Protein AF-A0A397U2L3-F1 (afdb_monomer_lite)

Foldseek 3Di:
DDPPPPPDPDPPPFWFWFFQADPVGHGPDIDIDGHVVVPDDPLRVLLVVLVVLLVVLVVQLPDPVDDPVSNVVSVVSNVVSVCVNVVSLVLCCDPPHPNHPNVVNSRVQRVQVVVQVVLCVLCVVVVWHFPDDDRNDTDIHPVVLLVVLCVVLVVVCVVPPPPDCPPSNVVSVVVSQVSSQVVVQVVVQVSQVVCQVVQVPDSDDRDRDDDDFDWDPKDDDDHVDIDTHTDDPDD

pLDDT: mean 81.44, std 15.46, range [19.59, 97.56]

Organism: NCBI:txid44941

Structure (mmCIF, N/CA/C/O backbone):
data_AF-A0A397U2L3-F1
#
_entry.id   AF-A0A397U2L3-F1
#
loop_
_atom_site.group_PDB
_atom_site.id
_atom_site.type_symbol
_atom_site.label_atom_id
_atom_site.label_alt_id
_atom_site.label_comp_id
_atom_site.label_asym_id
_atom_site.label_entity_id
_atom_site.label_seq_id
_atom_site.pdbx_PDB_ins_code
_atom_site.Cartn_x
_atom_site.Cartn_y
_atom_site.Cartn_z
_atom_site.occupancy
_atom_site.B_iso_or_equiv
_atom_site.auth_seq_id
_atom_site.auth_comp_id
_atom_site.auth_asym_id
_atom_site.auth_atom_id
_atom_site.pdbx_PDB_model_num
ATOM 1 N N . MET A 1 1 ? 22.954 -3.777 -43.346 1.00 31.28 1 MET A N 1
ATOM 2 C CA . MET A 1 1 ? 21.784 -4.498 -42.806 1.00 31.28 1 MET A CA 1
ATOM 3 C C . MET A 1 1 ? 22.262 -5.888 -42.418 1.00 31.28 1 MET A C 1
ATOM 5 O O . MET A 1 1 ? 22.539 -6.686 -43.296 1.00 31.28 1 MET A O 1
ATOM 9 N N . CYS A 1 2 ? 22.491 -6.131 -41.130 1.00 19.59 2 CYS A N 1
ATOM 10 C CA . CYS A 1 2 ? 22.828 -7.453 -40.610 1.00 19.59 2 CYS A CA 1
ATOM 11 C C . CYS A 1 2 ? 21.823 -7.715 -39.494 1.00 19.59 2 CYS A C 1
ATOM 13 O O . CYS A 1 2 ? 21.948 -7.167 -38.401 1.00 19.59 2 CYS A O 1
ATOM 15 N N . VAL A 1 3 ? 20.748 -8.431 -39.820 1.00 26.50 3 VAL A N 1
ATOM 16 C CA . VAL A 1 3 ? 19.784 -8.885 -38.820 1.00 26.50 3 VAL A CA 1
ATOM 17 C C . VAL A 1 3 ? 20.340 -10.195 -38.286 1.00 26.50 3 VAL A C 1
ATOM 19 O O . VAL A 1 3 ? 20.093 -11.269 -38.825 1.00 26.50 3 VAL A O 1
ATOM 22 N N . LEU A 1 4 ? 21.184 -10.083 -37.265 1.00 20.97 4 LEU A N 1
ATOM 23 C CA . LEU A 1 4 ? 21.594 -11.216 -36.450 1.00 20.97 4 LEU A CA 1
ATOM 24 C C . LEU A 1 4 ? 20.401 -11.565 -35.557 1.00 20.97 4 LEU A C 1
ATOM 26 O O . LEU A 1 4 ? 20.219 -10.996 -34.483 1.00 20.97 4 LEU A O 1
ATOM 30 N N . THR A 1 5 ? 19.547 -12.474 -36.026 1.00 26.02 5 THR A N 1
ATOM 31 C CA . THR A 1 5 ? 18.499 -13.068 -35.193 1.00 26.02 5 THR A CA 1
ATOM 32 C C . THR A 1 5 ? 19.163 -14.052 -34.235 1.00 26.02 5 THR A C 1
ATOM 34 O O . THR A 1 5 ? 19.259 -15.249 -34.503 1.00 26.02 5 THR A O 1
ATOM 37 N N . VAL A 1 6 ? 19.676 -13.543 -33.114 1.00 27.20 6 VAL A N 1
ATOM 38 C CA . VAL A 1 6 ? 20.116 -14.390 -32.003 1.00 27.20 6 VAL A CA 1
ATOM 39 C C . VAL A 1 6 ? 18.857 -14.970 -31.371 1.00 27.20 6 VAL A C 1
ATOM 41 O O . VAL A 1 6 ? 18.183 -14.326 -30.570 1.00 27.20 6 VAL A O 1
ATOM 44 N N . THR A 1 7 ? 18.513 -16.193 -31.765 1.00 28.73 7 THR A N 1
ATOM 45 C CA . THR A 1 7 ? 17.447 -16.957 -31.114 1.00 28.73 7 THR A CA 1
ATOM 46 C C . THR A 1 7 ? 18.012 -17.476 -29.794 1.00 28.73 7 THR A C 1
ATOM 48 O O . THR A 1 7 ? 18.518 -18.592 -29.710 1.00 28.73 7 THR A O 1
ATOM 51 N N . PHE A 1 8 ? 18.023 -16.622 -28.771 1.00 40.53 8 PHE A N 1
ATOM 52 C CA . PHE A 1 8 ? 18.426 -17.008 -27.425 1.00 40.53 8 PHE A CA 1
ATOM 53 C C . PHE A 1 8 ? 17.354 -17.946 -26.863 1.00 40.53 8 PHE A C 1
ATOM 55 O O . PHE A 1 8 ? 16.228 -17.520 -26.617 1.00 40.53 8 PHE A O 1
ATOM 62 N N . LYS A 1 9 ? 17.679 -19.233 -26.701 1.00 40.12 9 LYS A N 1
ATOM 63 C CA . LYS A 1 9 ? 16.908 -20.147 -25.851 1.00 40.12 9 LYS A CA 1
ATOM 64 C C . LYS A 1 9 ? 17.464 -19.996 -24.431 1.00 40.12 9 LYS A C 1
ATOM 66 O O . LYS A 1 9 ? 18.561 -20.495 -24.184 1.00 40.12 9 LYS A O 1
ATOM 71 N N . PRO A 1 10 ? 16.782 -19.272 -23.524 1.00 47.28 10 PRO A N 1
ATOM 72 C CA . PRO A 1 10 ? 17.293 -19.045 -22.183 1.00 47.28 10 PRO A CA 1
ATOM 73 C C . PRO A 1 10 ? 17.354 -20.362 -21.423 1.00 47.28 10 PRO A C 1
ATOM 75 O O . PRO A 1 10 ? 16.409 -21.150 -21.470 1.00 47.28 10 PRO A O 1
ATOM 78 N N . ASN A 1 11 ? 18.429 -20.566 -20.668 1.00 46.44 11 ASN A N 1
ATOM 79 C CA . ASN A 1 11 ? 18.401 -21.524 -19.576 1.00 46.44 11 ASN A CA 1
ATOM 80 C C . ASN A 1 11 ? 17.360 -21.019 -18.552 1.00 46.44 11 ASN A C 1
ATOM 82 O O . ASN A 1 11 ? 17.480 -19.890 -18.069 1.00 46.44 11 ASN A O 1
ATOM 86 N N . GLN A 1 12 ? 16.297 -21.792 -18.307 1.00 56.25 12 GLN A N 1
ATOM 87 C CA . GLN A 1 12 ? 15.090 -21.326 -17.599 1.00 56.25 12 GLN A CA 1
ATOM 88 C C . GLN A 1 12 ? 15.318 -21.012 -16.113 1.00 56.25 12 GLN A C 1
ATOM 90 O O . GLN A 1 12 ? 14.497 -20.334 -15.508 1.00 56.25 12 GLN A O 1
ATOM 95 N N . GLU A 1 13 ? 16.437 -21.448 -15.533 1.00 60.50 13 GLU A N 1
ATOM 96 C CA . GLU A 1 13 ? 16.715 -21.341 -14.093 1.00 60.50 13 GLU A CA 1
ATOM 97 C C . GLU A 1 13 ? 16.862 -19.897 -13.576 1.00 60.50 13 GLU A C 1
ATOM 99 O O . GLU A 1 13 ? 16.726 -19.660 -12.381 1.00 60.50 13 GLU A O 1
ATOM 104 N N . ASN A 1 14 ? 17.106 -18.921 -14.459 1.00 69.31 14 ASN A N 1
ATOM 105 C CA . ASN A 1 14 ? 17.451 -17.540 -14.084 1.00 69.31 14 ASN A CA 1
ATOM 106 C C . ASN A 1 14 ? 16.430 -16.481 -14.530 1.00 69.31 14 ASN A C 1
ATOM 108 O O . ASN A 1 14 ? 16.697 -15.279 -14.427 1.00 69.31 14 ASN A O 1
ATOM 112 N N . TYR A 1 15 ? 15.285 -16.915 -15.057 1.00 72.38 15 TYR A N 1
ATOM 113 C CA . TYR A 1 15 ? 14.239 -16.030 -15.556 1.00 72.38 15 TYR A CA 1
ATOM 114 C C . TYR A 1 15 ? 12.936 -16.265 -14.803 1.00 72.38 15 TYR A C 1
ATOM 116 O O . TYR A 1 15 ? 12.539 -17.404 -14.582 1.00 72.38 15 TYR A O 1
ATOM 124 N N . TYR A 1 16 ? 12.238 -15.182 -14.473 1.00 75.00 16 TYR A N 1
ATOM 125 C CA . TYR A 1 16 ? 10.834 -15.245 -14.075 1.00 75.00 16 TYR A CA 1
ATOM 126 C C . TYR A 1 16 ? 9.968 -14.665 -15.189 1.00 75.00 16 TYR A C 1
ATOM 128 O O . TYR A 1 16 ? 10.393 -13.783 -15.939 1.00 75.00 16 TYR A O 1
ATOM 136 N N . TYR A 1 17 ? 8.753 -15.182 -15.319 1.00 80.56 17 TYR A N 1
ATOM 137 C CA . TYR A 1 17 ? 7.864 -14.844 -16.422 1.00 80.56 17 TYR A CA 1
ATOM 138 C C . TYR A 1 17 ? 6.601 -14.169 -15.912 1.00 80.56 17 TYR A C 1
ATOM 140 O O . TYR A 1 17 ? 6.058 -14.522 -14.868 1.00 80.56 17 TYR A O 1
ATOM 148 N N . ILE A 1 18 ? 6.127 -13.192 -16.676 1.00 82.06 18 ILE A N 1
ATOM 149 C CA . ILE A 1 18 ? 4.857 -12.521 -16.437 1.00 82.06 18 ILE A CA 1
ATOM 150 C C . ILE A 1 18 ? 3.977 -12.750 -17.656 1.00 82.06 18 ILE A C 1
ATOM 152 O O . ILE A 1 18 ? 4.298 -12.295 -18.757 1.00 82.06 18 ILE A O 1
ATOM 156 N N . ASP A 1 19 ? 2.866 -13.448 -17.439 1.00 85.12 19 ASP A N 1
ATOM 157 C CA . ASP A 1 19 ? 1.843 -13.649 -18.456 1.00 85.12 19 ASP A CA 1
ATOM 158 C C . ASP A 1 19 ? 0.950 -12.409 -18.517 1.00 85.12 19 ASP A C 1
ATOM 160 O O . ASP A 1 19 ? 0.228 -12.084 -17.571 1.00 85.12 19 ASP A O 1
ATOM 164 N N . LEU A 1 20 ? 1.014 -11.708 -19.646 1.00 85.94 20 LEU A N 1
ATOM 165 C CA . LEU A 1 20 ? 0.102 -10.624 -19.971 1.00 85.94 20 LEU A CA 1
ATOM 166 C C . LEU A 1 20 ? -1.191 -11.236 -20.488 1.00 85.94 20 LEU A C 1
ATOM 168 O O . LEU A 1 20 ? -1.160 -12.100 -21.364 1.00 85.94 20 LEU A O 1
ATOM 172 N N . LYS A 1 21 ? -2.325 -10.786 -19.952 1.00 84.25 21 LYS A N 1
ATOM 173 C CA . LYS A 1 21 ? -3.648 -11.317 -20.289 1.00 84.25 21 LYS A CA 1
ATOM 174 C C . LYS A 1 21 ? -4.529 -10.246 -20.922 1.00 84.25 21 LYS A C 1
ATOM 176 O O . LYS A 1 21 ? -4.369 -9.061 -20.629 1.00 84.25 21 LYS A O 1
ATOM 181 N N . ASP A 1 22 ? -5.434 -10.659 -21.802 1.00 84.69 22 ASP A N 1
ATOM 182 C CA . ASP A 1 22 ? -6.520 -9.804 -22.280 1.00 84.69 22 ASP A CA 1
ATOM 183 C C . ASP A 1 22 ? -7.637 -9.668 -21.225 1.00 84.69 22 ASP A C 1
ATOM 185 O O . ASP A 1 22 ? -7.531 -10.152 -20.094 1.00 84.69 22 ASP A O 1
ATOM 189 N N . LYS A 1 23 ? -8.719 -8.973 -21.594 1.00 78.62 23 LYS A N 1
ATOM 190 C CA . LYS A 1 23 ? -9.890 -8.776 -20.726 1.00 78.62 23 LYS A CA 1
ATOM 191 C C . LYS A 1 23 ? -10.653 -10.072 -20.441 1.00 78.62 23 LYS A C 1
ATOM 193 O O . LYS A 1 23 ? -11.317 -10.146 -19.411 1.00 78.62 23 LYS A O 1
ATOM 198 N N . ASP A 1 24 ? -10.541 -11.056 -21.326 1.00 83.81 24 ASP A N 1
ATOM 199 C CA . ASP A 1 24 ? -11.216 -12.350 -21.238 1.00 83.81 24 ASP A CA 1
ATOM 200 C C . ASP A 1 24 ? -10.361 -13.390 -20.483 1.00 83.81 24 ASP A C 1
ATOM 202 O O . ASP A 1 24 ? -10.823 -14.484 -20.167 1.00 83.81 24 ASP A O 1
ATOM 206 N N . GLY A 1 25 ? -9.125 -13.026 -20.122 1.00 81.50 25 GLY A N 1
ATOM 207 C CA . GLY A 1 25 ? -8.192 -13.838 -19.347 1.00 81.50 25 GLY A CA 1
ATOM 208 C C . GLY A 1 25 ? -7.236 -14.688 -20.187 1.00 81.50 25 GLY A C 1
ATOM 209 O O . GLY A 1 25 ? -6.433 -15.425 -19.605 1.00 81.50 25 GLY A O 1
ATOM 210 N N . ASN A 1 26 ? -7.267 -14.574 -21.517 1.00 87.06 26 ASN A N 1
ATOM 211 C CA . ASN A 1 26 ? -6.354 -15.294 -22.400 1.00 87.06 26 ASN A CA 1
ATOM 212 C C . ASN A 1 26 ? -4.966 -14.658 -22.356 1.00 87.06 26 ASN A C 1
ATOM 214 O O . ASN A 1 26 ? -4.831 -13.434 -22.354 1.00 87.06 26 ASN A O 1
ATOM 218 N N . VAL A 1 27 ? -3.920 -15.485 -22.343 1.00 86.31 27 VAL A N 1
ATOM 219 C CA . VAL A 1 27 ? -2.534 -15.001 -22.369 1.00 86.31 27 VAL A CA 1
ATOM 220 C C . VAL A 1 27 ? -2.225 -14.446 -23.760 1.00 86.31 27 VAL A C 1
ATOM 222 O O . VAL A 1 27 ? -2.186 -15.192 -24.735 1.00 86.31 27 VAL A O 1
ATOM 225 N N . ILE A 1 28 ? -2.001 -13.136 -23.839 1.00 88.69 28 ILE A N 1
ATOM 226 C CA . ILE A 1 28 ? -1.660 -12.420 -25.076 1.00 88.69 28 ILE A CA 1
ATOM 227 C C . ILE A 1 28 ? -0.155 -12.395 -25.337 1.00 88.69 28 ILE A C 1
ATOM 229 O O . ILE A 1 28 ? 0.272 -12.319 -26.485 1.00 88.69 28 ILE A O 1
ATOM 233 N N . ASP A 1 29 ? 0.653 -12.416 -24.279 1.00 87.00 29 ASP A N 1
ATOM 234 C CA . ASP A 1 29 ? 2.109 -12.372 -24.369 1.00 87.00 29 ASP A CA 1
ATOM 235 C C . ASP A 1 29 ? 2.725 -12.893 -23.065 1.00 87.00 29 ASP A C 1
ATOM 237 O O . ASP A 1 29 ? 2.110 -12.812 -22.000 1.00 87.00 29 ASP A O 1
ATOM 241 N N . ARG A 1 30 ? 3.958 -13.392 -23.136 1.00 86.25 30 ARG A N 1
ATOM 242 C CA . ARG A 1 30 ? 4.729 -13.858 -21.979 1.00 86.25 30 ARG A CA 1
ATOM 243 C C . ARG A 1 30 ? 6.056 -13.118 -21.939 1.00 86.25 30 ARG A C 1
ATOM 245 O O . ARG A 1 30 ? 6.923 -13.323 -22.787 1.00 86.25 30 ARG A O 1
ATOM 252 N N . VAL A 1 31 ? 6.235 -12.273 -20.929 1.00 85.06 31 VAL A N 1
ATOM 253 C CA . VAL A 1 31 ? 7.438 -11.447 -20.778 1.00 85.06 31 VAL A CA 1
ATOM 254 C C . VAL A 1 31 ? 8.377 -12.095 -19.770 1.00 85.06 31 VAL A C 1
ATOM 256 O O . VAL A 1 31 ? 8.019 -12.266 -18.608 1.00 85.06 31 VAL A O 1
ATOM 259 N N . GLY A 1 32 ? 9.579 -12.459 -20.218 1.00 83.50 32 GLY A N 1
ATOM 260 C CA . GLY A 1 32 ? 10.641 -12.976 -19.355 1.00 83.50 32 GLY A CA 1
ATOM 261 C C . GLY A 1 32 ? 11.510 -11.855 -18.792 1.00 83.50 32 GLY A C 1
ATOM 262 O O . GLY A 1 32 ? 11.930 -10.958 -19.523 1.00 83.50 32 GLY A O 1
ATOM 263 N N . PHE A 1 33 ? 11.815 -11.933 -17.504 1.00 80.12 33 PHE A N 1
ATOM 264 C CA . PHE A 1 33 ? 12.707 -11.026 -16.795 1.00 80.12 33 PHE A CA 1
ATOM 265 C C . PHE A 1 33 ? 13.872 -11.813 -16.207 1.00 80.12 33 PHE A C 1
ATOM 267 O O . PHE A 1 33 ? 13.666 -12.847 -15.577 1.00 80.12 33 PHE A O 1
ATOM 274 N N . LEU A 1 34 ? 15.091 -11.309 -16.394 1.00 80.62 34 LEU A N 1
ATOM 275 C CA . LEU A 1 34 ? 16.278 -11.845 -15.731 1.00 80.62 34 LEU A CA 1
ATOM 276 C C . LEU A 1 34 ? 16.208 -11.542 -14.225 1.00 80.62 34 LEU A C 1
ATOM 278 O O . LEU A 1 34 ? 15.814 -10.434 -13.841 1.00 80.62 34 LEU A O 1
ATOM 282 N N . ASP A 1 35 ? 16.598 -12.498 -13.377 1.00 71.62 35 ASP A N 1
ATOM 283 C CA . ASP A 1 35 ? 16.669 -12.270 -11.930 1.00 71.62 35 ASP A CA 1
ATOM 284 C C . ASP A 1 35 ? 17.591 -11.073 -11.621 1.00 71.62 35 ASP A C 1
ATOM 286 O O . ASP A 1 35 ? 18.758 -11.014 -12.018 1.00 71.62 35 ASP A O 1
ATOM 290 N N . ALA A 1 36 ? 17.062 -10.110 -10.863 1.00 68.25 36 ALA A N 1
ATOM 291 C CA . ALA A 1 36 ? 17.780 -8.915 -10.438 1.00 68.25 36 ALA A CA 1
ATOM 292 C C . ALA A 1 36 ? 18.989 -9.211 -9.528 1.00 68.25 36 ALA A C 1
ATOM 294 O O . ALA A 1 36 ? 19.816 -8.318 -9.324 1.00 68.25 36 ALA A O 1
ATOM 295 N N . LYS A 1 37 ? 19.091 -10.424 -8.960 1.00 70.88 37 LYS A N 1
ATOM 296 C CA . LYS A 1 37 ? 20.291 -10.913 -8.261 1.00 70.88 37 LYS A CA 1
ATOM 297 C C . LYS A 1 37 ? 21.493 -11.035 -9.196 1.00 70.88 37 LYS A C 1
ATOM 299 O O . LYS A 1 37 ? 22.615 -10.861 -8.734 1.00 70.88 37 LYS A O 1
ATOM 304 N N . LEU A 1 38 ? 21.254 -11.319 -10.475 1.00 74.69 38 LEU A N 1
ATOM 305 C CA . LEU A 1 38 ? 22.301 -11.443 -11.484 1.00 74.69 38 LEU A CA 1
ATOM 306 C C . LEU A 1 38 ? 22.687 -10.065 -12.011 1.00 74.69 38 LEU A C 1
ATOM 308 O O . LEU A 1 38 ? 23.850 -9.676 -11.942 1.00 74.69 38 LEU A O 1
ATOM 312 N N . GLU A 1 39 ? 21.702 -9.293 -12.479 1.00 78.94 39 GLU A N 1
ATOM 313 C CA . GLU A 1 39 ? 21.957 -7.961 -13.019 1.00 78.94 39 GLU A CA 1
ATOM 314 C C . GLU A 1 39 ? 20.772 -7.006 -12.827 1.00 78.94 39 GLU A C 1
ATOM 316 O O . GLU A 1 39 ? 19.621 -7.305 -13.145 1.00 78.94 39 GLU A O 1
ATOM 321 N N . LYS A 1 40 ? 21.059 -5.795 -12.333 1.00 79.56 40 LYS A N 1
ATOM 322 C CA . LYS A 1 40 ? 20.058 -4.728 -12.198 1.00 79.56 40 LYS A CA 1
ATOM 323 C C . LYS A 1 40 ? 20.040 -3.834 -13.433 1.00 79.56 40 LYS A C 1
ATOM 325 O O . LYS A 1 40 ? 21.049 -3.198 -13.751 1.00 79.56 40 LYS A O 1
ATOM 330 N N . SER A 1 41 ? 18.858 -3.671 -14.026 1.00 84.69 41 SER A N 1
ATOM 331 C CA . SER A 1 41 ? 18.632 -2.723 -15.124 1.00 84.69 41 SER A CA 1
ATOM 332 C C . SER A 1 41 ? 18.926 -1.269 -14.719 1.00 84.69 41 SER A C 1
ATOM 334 O O . SER A 1 41 ? 18.850 -0.902 -13.540 1.00 84.69 41 SER A O 1
ATOM 336 N N . ALA A 1 42 ? 19.209 -0.407 -15.703 1.00 87.69 42 ALA A N 1
ATOM 337 C CA . ALA A 1 42 ? 19.385 1.030 -15.476 1.00 87.69 42 ALA A CA 1
ATOM 338 C C . ALA A 1 42 ? 18.147 1.670 -14.817 1.00 87.69 42 ALA A C 1
ATOM 340 O O . ALA A 1 42 ? 18.279 2.420 -13.850 1.00 87.69 42 ALA A O 1
ATOM 341 N N . ILE A 1 43 ? 16.943 1.297 -15.267 1.00 87.62 43 ILE A N 1
ATOM 342 C CA . ILE A 1 43 ? 15.663 1.749 -14.694 1.00 87.62 43 ILE A CA 1
ATOM 343 C C . ILE A 1 43 ? 15.566 1.345 -13.217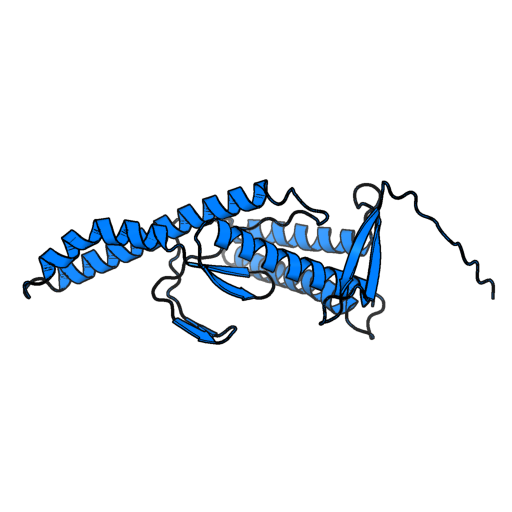 1.00 87.62 43 ILE A C 1
ATOM 345 O O . ILE A 1 43 ? 15.238 2.171 -12.365 1.00 87.62 43 ILE A O 1
ATOM 349 N N . SER A 1 44 ? 15.913 0.098 -12.885 1.00 86.00 44 SER A N 1
ATOM 350 C CA . SER A 1 44 ? 15.907 -0.395 -11.502 1.00 86.00 44 SER A CA 1
ATOM 351 C C . SER A 1 44 ? 16.896 0.364 -10.612 1.00 86.00 44 SER A C 1
ATOM 353 O O . SER A 1 44 ? 16.573 0.659 -9.462 1.00 86.00 44 SER A O 1
ATOM 355 N N . LYS A 1 45 ? 18.084 0.709 -11.129 1.00 89.69 45 LYS A N 1
ATOM 356 C CA . LYS A 1 45 ? 19.088 1.513 -10.407 1.00 89.69 45 LYS A CA 1
ATOM 357 C C . LYS A 1 45 ? 18.571 2.929 -10.125 1.00 89.69 45 LYS A C 1
ATOM 359 O O . LYS A 1 45 ? 18.663 3.391 -8.988 1.00 89.69 45 LYS A O 1
ATOM 364 N N . ILE A 1 46 ? 17.963 3.580 -11.120 1.00 92.38 46 ILE A N 1
ATOM 365 C CA . ILE A 1 46 ? 17.362 4.917 -10.977 1.00 92.38 46 ILE A CA 1
ATOM 366 C C . ILE A 1 46 ? 16.228 4.895 -9.943 1.00 92.38 46 ILE A C 1
ATOM 368 O O . ILE A 1 46 ? 16.202 5.728 -9.037 1.00 92.38 46 ILE A O 1
ATOM 372 N N . LEU A 1 47 ? 15.323 3.913 -10.013 1.00 91.00 47 LEU A N 1
ATOM 373 C CA . LEU A 1 47 ? 14.239 3.771 -9.035 1.00 91.00 47 LEU A CA 1
ATOM 374 C C . LEU A 1 47 ? 14.765 3.558 -7.615 1.00 91.00 47 LEU A C 1
ATOM 376 O O . LEU A 1 47 ? 14.281 4.201 -6.685 1.00 91.00 47 LEU A O 1
ATOM 380 N N . GLN A 1 48 ? 15.769 2.696 -7.434 1.00 90.62 48 GLN A N 1
ATOM 381 C CA . GLN A 1 48 ? 16.380 2.462 -6.122 1.00 90.62 48 GLN A CA 1
ATOM 382 C C . GLN A 1 48 ? 16.985 3.743 -5.545 1.00 90.62 48 GLN A C 1
ATOM 384 O O . GLN A 1 48 ? 16.785 4.029 -4.364 1.00 90.62 48 GLN A O 1
ATOM 389 N N . TYR A 1 49 ? 17.655 4.542 -6.377 1.00 95.12 49 TYR A N 1
ATOM 390 C CA . TYR A 1 49 ? 18.177 5.842 -5.970 1.00 95.12 49 TYR A CA 1
ATOM 391 C C . TYR A 1 49 ? 17.058 6.787 -5.505 1.00 95.12 49 TYR A C 1
ATOM 393 O O . TYR A 1 49 ? 17.111 7.291 -4.381 1.00 95.12 49 TYR A O 1
ATOM 401 N N . LEU A 1 50 ? 16.008 6.970 -6.315 1.00 95.88 50 LEU A N 1
ATOM 402 C CA . LEU A 1 50 ? 14.880 7.854 -5.988 1.00 95.88 50 LEU A CA 1
ATOM 403 C C . LEU A 1 50 ? 14.160 7.417 -4.703 1.00 95.88 50 LEU A C 1
ATOM 405 O O . LEU A 1 50 ? 13.863 8.244 -3.839 1.00 95.88 50 LEU A O 1
ATOM 409 N N . ILE A 1 51 ? 13.923 6.113 -4.538 1.00 93.44 51 ILE A N 1
ATOM 410 C CA . ILE A 1 51 ? 13.296 5.544 -3.337 1.00 93.44 51 ILE A CA 1
ATOM 411 C C . ILE A 1 51 ? 14.193 5.741 -2.109 1.00 93.44 51 ILE A C 1
ATOM 413 O O . ILE A 1 51 ? 13.694 6.119 -1.045 1.00 93.44 51 ILE A O 1
ATOM 417 N N . SER A 1 52 ? 15.506 5.525 -2.242 1.00 95.94 52 SER A N 1
ATOM 418 C CA . SER A 1 52 ? 16.466 5.731 -1.153 1.00 95.94 52 SER A CA 1
ATOM 419 C C . SER A 1 52 ? 16.489 7.188 -0.705 1.00 95.94 52 SER A C 1
ATOM 421 O O . SER A 1 52 ? 16.313 7.469 0.482 1.00 95.94 52 SER A O 1
ATOM 423 N N . LYS A 1 53 ? 16.602 8.130 -1.650 1.00 97.56 53 LYS A N 1
ATOM 424 C CA . LYS A 1 53 ? 16.577 9.565 -1.345 1.00 97.56 53 LYS A CA 1
ATOM 425 C C . LYS A 1 53 ? 15.270 9.994 -0.706 1.00 97.56 53 LYS A C 1
ATOM 427 O O . LYS A 1 53 ? 15.282 10.673 0.317 1.00 97.56 53 LYS A O 1
ATOM 432 N N . ARG A 1 54 ? 14.137 9.501 -1.203 1.00 96.62 54 ARG A N 1
ATOM 433 C CA . ARG A 1 54 ? 12.842 9.727 -0.556 1.00 96.62 54 ARG A CA 1
ATOM 434 C C . ARG A 1 54 ? 12.816 9.221 0.891 1.00 96.62 54 ARG A C 1
ATOM 436 O O . ARG A 1 54 ? 12.253 9.887 1.760 1.00 96.62 54 ARG A O 1
ATOM 443 N N . LYS A 1 55 ? 13.406 8.052 1.169 1.00 95.69 55 LYS A N 1
ATOM 444 C CA . LYS A 1 55 ? 13.478 7.479 2.523 1.00 95.69 55 LYS A CA 1
ATOM 445 C C . LYS A 1 55 ? 14.341 8.332 3.453 1.00 95.69 55 LYS A C 1
ATOM 447 O O . LYS A 1 55 ? 13.942 8.533 4.596 1.00 95.69 55 LYS A O 1
ATOM 452 N N . GLU A 1 56 ? 15.474 8.843 2.974 1.00 96.75 56 GLU A N 1
ATOM 453 C CA . GLU A 1 56 ? 16.326 9.787 3.714 1.00 96.75 56 GLU A CA 1
ATOM 454 C C . GLU A 1 56 ? 15.538 11.047 4.104 1.00 96.75 56 GLU A C 1
ATOM 456 O O . GLU A 1 56 ? 15.459 11.378 5.285 1.00 96.75 56 GLU A O 1
ATOM 461 N N . GLN A 1 57 ? 14.853 11.679 3.147 1.00 97.50 57 GLN A N 1
ATOM 462 C CA . GLN A 1 57 ? 14.060 12.887 3.411 1.00 97.50 57 GLN A CA 1
ATOM 463 C C . GLN A 1 57 ? 12.901 12.629 4.381 1.00 97.50 57 GLN A C 1
ATOM 465 O O . GLN A 1 57 ? 12.671 13.398 5.312 1.00 97.50 57 GLN A O 1
ATOM 470 N N . LYS A 1 58 ? 12.216 11.485 4.257 1.00 95.19 58 LYS A N 1
ATOM 471 C CA . LYS A 1 58 ? 11.177 11.083 5.218 1.00 95.19 58 LYS A CA 1
ATOM 472 C C . LYS A 1 58 ? 11.697 10.895 6.644 1.00 95.19 58 LYS A C 1
ATOM 474 O O . LYS A 1 58 ? 10.908 11.060 7.573 1.00 95.19 58 LYS A O 1
ATOM 479 N N . LYS A 1 59 ? 12.968 10.518 6.835 1.00 96.00 59 LYS A N 1
ATOM 480 C CA . LYS A 1 59 ? 13.573 10.447 8.175 1.00 96.00 59 LYS A CA 1
ATOM 481 C C . LYS A 1 59 ? 13.738 11.849 8.756 1.00 96.00 59 LYS A C 1
ATOM 483 O O . LYS A 1 59 ? 13.277 12.074 9.865 1.00 96.00 59 LYS A O 1
ATOM 488 N N . ILE A 1 60 ? 14.284 12.785 7.975 1.00 95.38 60 ILE A N 1
ATOM 489 C CA . ILE A 1 60 ? 14.464 14.192 8.378 1.00 95.38 60 ILE A CA 1
ATOM 490 C C . ILE A 1 60 ? 13.115 14.829 8.734 1.00 95.38 60 ILE A C 1
ATOM 492 O O . ILE A 1 60 ? 12.974 15.447 9.781 1.00 95.38 60 ILE A O 1
ATOM 496 N N . MET A 1 61 ? 12.085 14.598 7.919 1.00 93.56 61 MET A N 1
ATOM 497 C CA . MET A 1 61 ? 10.733 15.125 8.146 1.00 93.56 61 MET A CA 1
ATOM 498 C C . MET A 1 61 ? 10.118 14.689 9.494 1.00 93.56 61 MET A C 1
ATOM 500 O O . MET A 1 61 ? 9.311 15.415 10.085 1.00 93.56 61 MET A O 1
ATOM 504 N N . LYS A 1 62 ? 10.479 13.492 9.977 1.00 92.81 62 LYS A N 1
ATOM 505 C CA . LYS A 1 62 ? 9.995 12.914 11.243 1.00 92.81 62 LYS A CA 1
ATOM 506 C C . LYS A 1 62 ? 10.890 13.234 12.442 1.00 92.81 62 LYS A C 1
ATOM 508 O O . LYS A 1 62 ? 10.481 12.972 13.571 1.00 92.81 62 LYS A O 1
ATOM 513 N N . ASP A 1 63 ? 12.089 13.751 12.206 1.00 93.62 63 ASP A N 1
ATOM 514 C CA . ASP A 1 63 ? 13.056 14.053 13.251 1.00 93.62 63 ASP A CA 1
ATOM 515 C C . ASP A 1 63 ? 12.627 15.309 14.021 1.00 93.62 63 ASP A C 1
ATOM 517 O O . ASP A 1 63 ? 12.468 16.387 13.448 1.00 93.62 63 ASP A O 1
ATOM 521 N N . LYS A 1 64 ? 12.413 15.160 15.333 1.00 92.19 64 LYS A N 1
ATOM 522 C CA . LYS A 1 64 ? 11.982 16.254 16.215 1.00 92.19 64 LYS A CA 1
ATOM 523 C C . LYS A 1 64 ? 13.113 17.237 16.541 1.00 92.19 64 LYS A C 1
ATOM 525 O O . LYS A 1 64 ? 12.817 18.325 17.017 1.00 92.19 64 LYS A O 1
ATOM 530 N N . SER A 1 65 ? 14.375 16.876 16.290 1.00 95.38 65 SER A N 1
ATOM 531 C CA . SER A 1 65 ? 15.531 17.765 16.484 1.00 95.38 65 SER A CA 1
ATOM 532 C C . SER A 1 65 ? 15.681 18.817 15.379 1.00 95.38 65 SER A C 1
ATOM 534 O O . SER A 1 65 ? 16.468 19.751 15.514 1.00 95.38 65 SER A O 1
ATOM 536 N N . LYS A 1 66 ? 14.933 18.666 14.280 1.00 94.69 66 LYS A N 1
ATOM 537 C CA . LYS A 1 66 ? 14.998 19.530 13.103 1.00 94.69 66 LYS A CA 1
ATOM 538 C C . LYS A 1 66 ? 14.071 20.729 13.215 1.00 94.69 66 LYS A C 1
ATOM 540 O O . LYS A 1 66 ? 12.959 20.628 13.735 1.00 94.69 66 LYS A O 1
ATOM 545 N N . THR A 1 67 ? 14.524 21.852 12.666 1.00 96.50 67 THR A N 1
ATOM 546 C CA . THR A 1 67 ? 13.720 23.071 12.564 1.00 96.50 67 THR A CA 1
ATOM 547 C C . THR A 1 67 ? 12.488 22.836 11.690 1.00 96.50 67 THR A C 1
ATOM 549 O O . THR A 1 67 ? 12.456 21.946 10.835 1.00 96.50 67 THR A O 1
ATOM 552 N N . GLU A 1 68 ? 11.456 23.655 11.880 1.00 95.25 68 GLU A N 1
ATOM 553 C CA . GLU A 1 68 ? 10.243 23.579 11.063 1.00 95.25 68 GLU A CA 1
ATOM 554 C C . GLU A 1 68 ? 10.549 23.776 9.571 1.00 95.25 68 GLU A C 1
ATOM 556 O O . GLU A 1 68 ? 10.056 23.014 8.738 1.00 95.25 68 GLU A O 1
ATOM 561 N N . LEU A 1 69 ? 11.448 24.712 9.241 1.00 96.31 69 LEU A N 1
ATOM 562 C CA . LEU A 1 69 ? 11.896 24.951 7.871 1.00 96.31 69 LEU A CA 1
ATOM 563 C C . LEU A 1 69 ? 12.600 23.726 7.266 1.00 96.31 69 LEU A C 1
ATOM 565 O O . LEU A 1 69 ? 12.296 23.343 6.139 1.00 96.31 69 LEU A O 1
ATOM 569 N N . GLU A 1 70 ? 13.505 23.072 8.001 1.00 95.88 70 GLU A N 1
ATOM 570 C CA . GLU A 1 70 ? 14.160 21.843 7.524 1.00 95.88 70 GLU A CA 1
ATOM 571 C C . GLU A 1 70 ? 13.146 20.724 7.267 1.00 95.88 70 GLU A C 1
ATOM 573 O O . GLU A 1 70 ? 13.234 20.022 6.258 1.00 95.88 70 GLU A O 1
ATOM 578 N N . ARG A 1 71 ? 12.164 20.556 8.160 1.00 96.31 71 ARG A N 1
ATOM 579 C CA . ARG A 1 71 ? 11.119 19.534 8.012 1.00 96.31 71 ARG A CA 1
ATOM 580 C C . ARG A 1 71 ? 10.200 19.835 6.831 1.00 96.31 71 ARG A C 1
ATOM 582 O O . ARG A 1 71 ? 9.826 18.905 6.116 1.00 96.31 71 ARG A O 1
ATOM 589 N N . PHE A 1 72 ? 9.887 21.108 6.596 1.00 96.25 72 PHE A N 1
ATOM 590 C CA . PHE A 1 72 ? 9.138 21.564 5.429 1.00 96.25 72 PHE A CA 1
ATOM 591 C C . PHE A 1 72 ? 9.894 21.286 4.122 1.00 96.25 72 PHE A C 1
ATOM 593 O O . PHE A 1 72 ? 9.345 20.667 3.211 1.00 96.25 72 PHE A O 1
ATOM 600 N N . LEU A 1 73 ? 11.176 21.658 4.042 1.00 97.00 73 LEU A N 1
ATOM 601 C CA . LEU A 1 73 ? 12.015 21.370 2.873 1.00 97.00 73 LEU A CA 1
ATOM 602 C C . LEU A 1 73 ? 12.141 19.861 2.628 1.00 97.00 73 LEU A C 1
ATOM 604 O O . LEU A 1 73 ? 12.034 19.406 1.490 1.00 97.00 73 LEU A O 1
ATOM 608 N N . ALA A 1 74 ? 12.314 19.068 3.687 1.00 96.62 74 ALA A N 1
ATOM 609 C CA . ALA A 1 74 ? 12.348 17.614 3.586 1.00 96.62 74 ALA A CA 1
ATOM 610 C C . ALA A 1 74 ? 11.029 17.037 3.039 1.00 96.62 74 ALA A C 1
ATOM 612 O O . ALA A 1 74 ? 11.059 16.081 2.256 1.00 96.62 74 ALA A O 1
ATOM 613 N N . ASP A 1 75 ? 9.878 17.616 3.399 1.00 97.06 75 ASP A N 1
ATOM 614 C CA . ASP A 1 75 ? 8.599 17.219 2.809 1.00 97.06 75 ASP A CA 1
ATOM 615 C C . ASP A 1 75 ? 8.522 17.579 1.314 1.00 97.06 75 ASP A C 1
ATOM 617 O O . ASP A 1 75 ? 8.179 16.729 0.491 1.00 97.06 75 ASP A O 1
ATOM 621 N N . LEU A 1 76 ? 8.950 18.780 0.916 1.00 97.12 76 LEU A N 1
ATOM 622 C CA . LEU A 1 76 ? 9.026 19.147 -0.505 1.00 97.12 76 LEU A CA 1
ATOM 623 C C . LEU A 1 76 ? 9.905 18.171 -1.300 1.00 97.12 76 LEU A C 1
ATOM 625 O O . LEU A 1 76 ? 9.491 17.650 -2.340 1.00 97.12 76 LEU A O 1
ATOM 629 N N . PHE A 1 77 ? 11.096 17.848 -0.789 1.00 97.38 77 PHE A N 1
ATOM 630 C CA . PHE A 1 77 ? 11.992 16.910 -1.459 1.00 97.38 77 PHE A CA 1
ATOM 631 C C . PHE A 1 77 ? 11.416 15.493 -1.519 1.00 97.38 77 PHE A C 1
ATOM 633 O O . PHE A 1 77 ? 11.500 14.853 -2.569 1.00 97.38 77 PHE A O 1
ATOM 640 N N . GLN A 1 78 ? 10.801 14.971 -0.447 1.00 96.94 78 GLN A N 1
ATOM 641 C CA . GLN A 1 78 ? 10.206 13.628 -0.510 1.00 96.94 78 GLN A CA 1
ATOM 642 C C . GLN A 1 78 ? 9.052 13.561 -1.522 1.00 96.94 78 GLN A C 1
ATOM 644 O O . GLN A 1 78 ? 8.897 12.528 -2.184 1.00 96.94 78 GLN A O 1
ATOM 649 N N . GLN A 1 79 ? 8.281 14.645 -1.678 1.00 96.94 79 GLN A N 1
ATOM 650 C CA . GLN A 1 79 ? 7.242 14.753 -2.703 1.00 96.94 79 GLN A CA 1
ATOM 651 C C . GLN A 1 79 ? 7.847 14.766 -4.113 1.00 96.94 79 GLN A C 1
ATOM 653 O O . GLN A 1 79 ? 7.396 13.999 -4.966 1.00 96.94 79 GLN A O 1
ATOM 658 N N . ALA A 1 80 ? 8.914 15.536 -4.343 1.00 97.31 80 ALA A N 1
ATOM 659 C CA . ALA A 1 80 ? 9.618 15.570 -5.626 1.00 97.31 80 ALA A CA 1
ATOM 660 C C . ALA A 1 80 ? 10.197 14.195 -6.009 1.00 97.31 80 ALA A C 1
ATOM 662 O O . ALA A 1 80 ? 9.982 13.717 -7.123 1.00 97.31 80 ALA A O 1
ATOM 663 N N . TYR A 1 81 ? 10.852 13.498 -5.073 1.00 97.50 81 TYR A N 1
ATOM 664 C CA . TYR A 1 81 ? 11.359 12.142 -5.320 1.00 97.50 81 TYR A CA 1
ATOM 665 C C . TYR A 1 81 ? 10.233 11.135 -5.591 1.00 97.50 81 TYR A C 1
ATOM 667 O O . TYR A 1 81 ? 10.392 10.250 -6.433 1.00 97.50 81 TYR A O 1
ATOM 675 N N . LYS A 1 82 ? 9.082 11.262 -4.910 1.00 94.88 82 LYS A N 1
ATOM 676 C CA . LYS A 1 82 ? 7.889 10.446 -5.196 1.00 94.88 82 LYS A CA 1
ATOM 677 C C . LYS A 1 82 ? 7.390 10.696 -6.619 1.00 94.88 82 LYS A C 1
ATOM 679 O O . LYS A 1 82 ? 7.115 9.737 -7.335 1.00 94.88 82 LYS A O 1
ATOM 684 N N . LEU A 1 83 ? 7.281 11.964 -7.015 1.00 95.38 83 LEU A N 1
ATOM 685 C CA . LEU A 1 83 ? 6.830 12.348 -8.348 1.00 95.38 83 LEU A CA 1
ATOM 686 C C . LEU A 1 83 ? 7.774 11.807 -9.423 1.00 95.38 83 LEU A C 1
ATOM 688 O O . LEU A 1 83 ? 7.301 11.203 -10.377 1.00 95.38 83 LEU A O 1
ATOM 692 N N . GLY A 1 84 ? 9.090 11.937 -9.236 1.00 94.50 84 GLY A N 1
ATOM 693 C CA . GLY A 1 84 ? 10.082 11.386 -10.162 1.00 94.50 84 GLY A CA 1
ATOM 694 C C . GLY A 1 84 ? 9.982 9.864 -10.305 1.00 94.50 84 GLY A C 1
ATOM 695 O O . GLY A 1 84 ? 9.986 9.347 -11.420 1.00 94.50 84 GLY A O 1
ATOM 696 N N . ALA A 1 85 ? 9.822 9.140 -9.191 1.00 91.25 85 ALA A N 1
ATOM 697 C CA . ALA A 1 85 ? 9.676 7.684 -9.218 1.00 91.25 85 ALA A CA 1
ATOM 698 C C . ALA A 1 85 ? 8.389 7.242 -9.939 1.00 91.25 85 ALA A C 1
ATOM 700 O O . ALA A 1 85 ? 8.435 6.358 -10.793 1.00 91.25 85 ALA A O 1
ATOM 701 N N . ASN A 1 86 ? 7.256 7.887 -9.645 1.00 89.75 86 ASN A N 1
ATOM 702 C CA . ASN A 1 86 ? 5.980 7.597 -10.305 1.00 89.75 86 ASN A CA 1
ATOM 703 C C . ASN A 1 86 ? 5.985 8.026 -11.783 1.00 89.75 86 ASN A C 1
ATOM 705 O O . ASN A 1 86 ? 5.402 7.354 -12.632 1.00 89.75 86 ASN A O 1
ATOM 709 N N . GLY A 1 87 ? 6.669 9.126 -12.098 1.00 90.81 87 GLY A N 1
ATOM 710 C CA . GLY A 1 87 ? 6.824 9.640 -13.454 1.00 90.81 87 GLY A CA 1
ATOM 711 C C . GLY A 1 87 ? 7.601 8.685 -14.352 1.00 90.81 87 GLY A C 1
ATOM 712 O O . GLY A 1 87 ? 7.230 8.516 -15.509 1.00 90.81 87 GLY A O 1
ATOM 713 N N . LEU A 1 88 ? 8.611 7.985 -13.819 1.00 89.38 88 LEU A N 1
ATOM 714 C CA . LEU A 1 88 ? 9.368 6.994 -14.587 1.00 89.38 88 LEU A CA 1
ATOM 715 C C . LEU A 1 88 ? 8.471 5.870 -15.123 1.00 89.38 88 LEU A C 1
ATOM 717 O O . LEU A 1 88 ? 8.629 5.455 -16.266 1.00 89.38 88 LEU A O 1
ATOM 721 N N . TYR A 1 89 ? 7.491 5.425 -14.332 1.00 85.06 89 TYR A N 1
ATOM 722 C CA . TYR A 1 89 ? 6.483 4.474 -14.801 1.00 85.06 89 TYR A CA 1
ATOM 723 C C . TYR A 1 89 ? 5.621 5.063 -15.931 1.00 85.06 89 TYR A C 1
ATOM 725 O O . TYR A 1 89 ? 5.418 4.411 -16.954 1.00 85.06 89 TYR A O 1
ATOM 733 N N . GLY A 1 90 ? 5.182 6.319 -15.796 1.00 87.44 90 GLY A N 1
ATOM 734 C CA . GLY A 1 90 ? 4.444 7.022 -16.852 1.00 87.44 90 GLY A CA 1
ATOM 735 C C . GLY A 1 90 ? 5.236 7.147 -18.159 1.00 87.44 90 GLY A C 1
ATOM 736 O O . GLY A 1 90 ? 4.684 6.960 -19.242 1.00 87.44 90 GLY A O 1
ATOM 737 N N . LEU A 1 91 ? 6.549 7.373 -18.067 1.00 91.19 91 LEU A N 1
ATOM 738 C CA . LEU A 1 91 ? 7.446 7.421 -19.223 1.00 91.19 91 LEU A CA 1
ATOM 739 C C . LEU A 1 91 ? 7.566 6.071 -19.944 1.00 91.19 91 LEU A C 1
ATOM 741 O O . LEU A 1 91 ? 7.735 6.065 -21.159 1.00 91.19 91 LEU A O 1
ATOM 745 N N . LEU A 1 92 ? 7.458 4.936 -19.246 1.00 89.88 92 LEU A N 1
ATOM 746 C CA . LEU A 1 92 ? 7.454 3.613 -19.888 1.00 89.88 92 LEU A CA 1
ATOM 747 C C . LEU A 1 92 ? 6.176 3.369 -20.704 1.00 89.88 92 LEU A C 1
ATOM 749 O O . LEU A 1 92 ? 6.212 2.636 -21.690 1.00 89.88 92 LEU A O 1
ATOM 753 N N . GLY A 1 93 ? 5.054 3.969 -20.299 1.00 87.94 93 GLY A N 1
ATOM 754 C CA . GLY A 1 93 ? 3.763 3.836 -20.980 1.00 87.94 93 GLY A CA 1
ATOM 755 C C . GLY A 1 93 ? 3.527 4.837 -22.117 1.00 87.94 93 GLY A C 1
ATOM 756 O O . GLY A 1 93 ? 2.612 4.637 -22.912 1.00 87.94 93 GLY A O 1
ATOM 757 N N . SER A 1 94 ? 4.327 5.903 -22.205 1.00 90.12 94 SER A N 1
ATOM 758 C CA . SER A 1 94 ? 4.167 6.967 -23.204 1.00 90.12 94 SER A CA 1
ATOM 759 C C . SER A 1 94 ? 4.916 6.647 -24.494 1.00 90.12 94 SER A C 1
ATOM 761 O O . SER A 1 94 ? 6.104 6.344 -24.450 1.00 90.12 94 SER A O 1
ATOM 763 N N . GLU A 1 95 ? 4.262 6.763 -25.650 1.00 89.38 95 GLU A N 1
ATOM 764 C CA . GLU A 1 95 ? 4.893 6.569 -26.969 1.00 89.38 95 GLU A CA 1
ATOM 765 C C . GLU A 1 95 ? 5.935 7.645 -27.305 1.00 89.38 95 GLU A C 1
ATOM 767 O O . GLU A 1 95 ? 6.851 7.400 -28.081 1.00 89.38 95 GLU A O 1
ATOM 772 N N . HIS A 1 96 ? 5.828 8.825 -26.692 1.00 90.38 96 HIS A N 1
ATOM 773 C CA . HIS A 1 96 ? 6.732 9.955 -26.932 1.00 90.38 96 HIS A CA 1
ATOM 774 C C . HIS A 1 96 ? 8.010 9.906 -26.081 1.00 90.38 96 HIS A C 1
ATOM 776 O O . HIS A 1 96 ? 8.848 10.801 -26.153 1.00 90.38 96 HIS A O 1
ATOM 782 N N . SER A 1 97 ? 8.152 8.887 -25.234 1.00 90.31 97 SER A N 1
ATOM 783 C CA . SER A 1 97 ? 9.309 8.711 -24.364 1.00 90.31 97 SER A CA 1
ATOM 784 C C . SER A 1 97 ? 10.395 7.884 -25.044 1.00 90.31 97 SER A C 1
ATOM 786 O O . SER A 1 97 ? 10.124 6.845 -25.637 1.00 90.31 97 SER A O 1
ATOM 788 N N . ILE A 1 98 ? 11.655 8.283 -24.865 1.00 87.69 98 ILE A N 1
ATOM 789 C CA . ILE A 1 98 ? 12.821 7.541 -25.374 1.00 87.69 98 ILE A CA 1
ATOM 790 C C . ILE A 1 98 ? 12.936 6.157 -24.712 1.00 87.69 98 ILE A C 1
ATOM 792 O O . ILE A 1 98 ? 13.440 5.214 -25.314 1.00 87.69 98 ILE A O 1
ATOM 796 N N . ILE A 1 99 ? 12.443 6.017 -23.479 1.00 87.12 99 ILE A N 1
ATOM 797 C CA . ILE A 1 99 ? 12.449 4.749 -22.737 1.00 87.12 99 ILE A CA 1
ATOM 798 C C . ILE A 1 99 ? 11.123 3.985 -22.863 1.00 87.12 99 ILE A C 1
ATOM 800 O O . ILE A 1 99 ? 10.864 3.093 -22.059 1.00 87.12 99 ILE A O 1
ATOM 804 N N . SER A 1 100 ? 10.263 4.343 -23.823 1.00 90.38 100 SER A N 1
ATOM 805 C CA . SER A 1 100 ? 8.943 3.727 -23.983 1.00 90.38 100 SER A CA 1
ATOM 806 C C . SER A 1 100 ? 9.033 2.209 -24.128 1.00 90.38 100 SER A C 1
ATOM 808 O O . SER A 1 100 ? 9.723 1.683 -25.002 1.00 90.38 100 SER A O 1
ATOM 810 N N . ASN A 1 101 ? 8.305 1.491 -23.275 1.00 89.19 101 ASN A N 1
ATOM 811 C CA . ASN A 1 101 ? 8.144 0.051 -23.376 1.00 89.19 101 ASN A CA 1
ATOM 812 C C . ASN A 1 101 ? 6.786 -0.366 -22.797 1.00 89.19 101 ASN A C 1
ATOM 814 O O . ASN A 1 101 ? 6.646 -0.677 -21.609 1.00 89.19 101 ASN A O 1
ATOM 818 N N . LYS A 1 102 ? 5.780 -0.418 -23.676 1.00 88.06 102 LYS A N 1
ATOM 819 C CA . LYS A 1 102 ? 4.401 -0.781 -23.319 1.00 88.06 102 LYS A CA 1
ATOM 820 C C . LYS A 1 102 ? 4.287 -2.161 -22.673 1.00 88.06 102 LYS A C 1
ATOM 822 O O . LYS A 1 102 ? 3.443 -2.340 -21.800 1.00 88.06 102 LYS A O 1
ATOM 827 N N . LYS A 1 103 ? 5.134 -3.126 -23.057 1.00 88.19 103 LYS A N 1
ATOM 828 C CA . LYS A 1 103 ? 5.121 -4.472 -22.462 1.00 88.19 103 LYS A CA 1
ATOM 829 C C . LYS A 1 103 ? 5.517 -4.419 -20.990 1.00 88.19 103 LYS A C 1
ATOM 831 O O . LYS A 1 103 ? 4.823 -4.990 -20.153 1.00 88.19 103 LYS A O 1
ATOM 836 N N . ILE A 1 104 ? 6.575 -3.675 -20.659 1.00 87.19 104 ILE A N 1
ATOM 837 C CA . ILE A 1 104 ? 6.999 -3.474 -19.266 1.00 87.19 104 ILE A CA 1
ATOM 838 C C . ILE A 1 104 ? 5.932 -2.697 -18.485 1.00 87.19 104 ILE A C 1
ATOM 840 O O . ILE A 1 104 ? 5.588 -3.094 -17.373 1.00 87.19 104 ILE A O 1
ATOM 844 N N . ALA A 1 105 ? 5.359 -1.636 -19.063 1.00 87.19 105 ALA A N 1
ATOM 845 C CA . ALA A 1 105 ? 4.281 -0.885 -18.413 1.00 87.19 105 ALA A CA 1
ATOM 846 C C . ALA A 1 105 ? 3.059 -1.777 -18.099 1.00 87.19 105 ALA A C 1
ATOM 848 O O . ALA A 1 105 ? 2.507 -1.729 -16.996 1.00 87.19 105 ALA A O 1
ATOM 849 N N . HIS A 1 106 ? 2.685 -2.659 -19.032 1.00 87.00 106 HIS A N 1
ATOM 850 C CA . HIS A 1 106 ? 1.609 -3.628 -18.834 1.00 87.00 106 HIS A CA 1
ATOM 851 C C . HIS A 1 106 ? 1.961 -4.668 -17.756 1.00 87.00 106 HIS A C 1
ATOM 853 O O . HIS A 1 106 ? 1.122 -4.974 -16.909 1.00 87.00 106 HIS A O 1
ATOM 859 N N . CYS A 1 107 ? 3.209 -5.150 -17.711 1.00 86.50 107 CYS A N 1
ATOM 860 C CA . CYS A 1 107 ? 3.674 -6.060 -16.658 1.00 86.50 107 CYS A CA 1
ATOM 861 C C . CYS A 1 107 ? 3.513 -5.439 -15.264 1.00 86.50 107 CYS A C 1
ATOM 863 O O . CYS A 1 107 ? 2.966 -6.075 -14.367 1.00 86.50 107 CYS A O 1
ATOM 865 N N . VAL A 1 108 ? 3.926 -4.180 -15.086 1.00 85.25 108 VAL A N 1
ATOM 866 C CA . VAL A 1 108 ? 3.789 -3.468 -13.802 1.00 85.25 108 VAL A CA 1
ATOM 867 C C . VAL A 1 108 ? 2.318 -3.348 -13.388 1.00 85.25 108 VAL A C 1
ATOM 869 O O . VAL A 1 108 ? 1.988 -3.618 -12.234 1.00 85.25 108 VAL A O 1
ATOM 872 N N . THR A 1 109 ? 1.424 -3.009 -14.325 1.00 86.38 109 THR A N 1
ATOM 873 C CA . THR A 1 109 ? -0.027 -2.949 -14.055 1.00 86.38 109 THR A CA 1
ATOM 874 C C . THR A 1 109 ? -0.582 -4.315 -13.656 1.00 86.38 109 THR A C 1
ATOM 876 O O . THR A 1 109 ? -1.333 -4.412 -12.687 1.00 86.38 109 THR A O 1
ATOM 879 N N . THR A 1 110 ? -0.186 -5.368 -14.374 1.00 84.56 110 THR A N 1
ATOM 880 C CA . THR A 1 110 ? -0.639 -6.747 -14.138 1.00 84.56 110 THR A CA 1
ATOM 881 C C . THR A 1 110 ? -0.246 -7.216 -12.741 1.00 84.56 110 THR A C 1
ATOM 883 O O . THR A 1 110 ? -1.090 -7.703 -11.991 1.00 84.56 110 THR A O 1
ATOM 886 N N . VAL A 1 111 ? 1.013 -6.995 -12.347 1.00 83.12 111 VAL A N 1
ATOM 887 C CA . VAL A 1 111 ? 1.496 -7.333 -11.001 1.00 83.12 111 VAL A CA 1
ATOM 888 C C . VAL A 1 111 ? 0.758 -6.521 -9.935 1.00 83.12 111 VAL A C 1
ATOM 890 O O . VAL A 1 111 ? 0.345 -7.084 -8.926 1.00 83.12 111 VA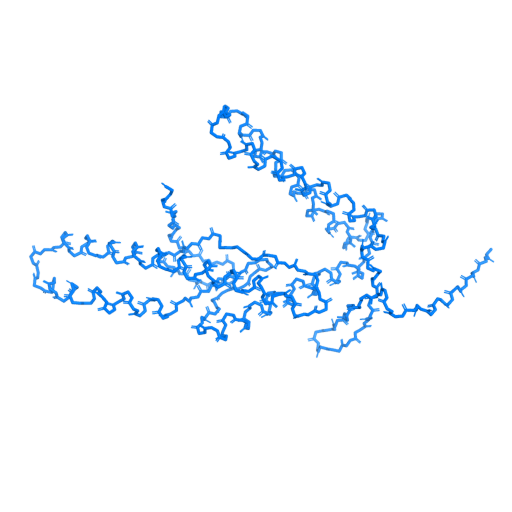L A O 1
ATOM 893 N N . GLY A 1 112 ? 0.533 -5.222 -10.154 1.00 81.69 112 GLY A N 1
ATOM 894 C CA . GLY A 1 112 ? -0.230 -4.389 -9.218 1.00 81.69 112 GLY A CA 1
ATOM 895 C C . GLY A 1 112 ? -1.659 -4.899 -8.996 1.00 81.69 112 GLY A C 1
ATOM 896 O O . GLY A 1 112 ? -2.096 -5.059 -7.857 1.00 81.69 112 GLY A O 1
ATOM 897 N N . GLN A 1 113 ? -2.371 -5.226 -10.076 1.00 82.69 113 GLN A N 1
ATOM 898 C CA . GLN A 1 113 ? -3.727 -5.781 -10.008 1.00 82.69 113 GLN A CA 1
ATOM 899 C C . GLN A 1 113 ? -3.762 -7.149 -9.322 1.00 82.69 113 GLN A C 1
ATOM 901 O O . GLN A 1 113 ? -4.636 -7.390 -8.486 1.00 82.69 113 GLN A O 1
ATOM 906 N N . TYR A 1 114 ? -2.802 -8.023 -9.640 1.00 83.56 114 TYR A N 1
ATOM 907 C CA . TYR A 1 114 ? -2.649 -9.315 -8.976 1.00 83.56 114 TYR A CA 1
ATOM 908 C C . TYR A 1 114 ? -2.491 -9.144 -7.462 1.00 83.56 114 TYR A C 1
ATOM 910 O O . TYR A 1 114 ? -3.185 -9.808 -6.699 1.00 83.56 114 TYR A O 1
ATOM 918 N N . GLN A 1 115 ? -1.642 -8.213 -7.027 1.00 80.69 115 GLN A N 1
ATOM 919 C CA . GLN A 1 115 ? -1.362 -7.984 -5.609 1.00 80.69 115 GLN A CA 1
ATOM 920 C C . GLN A 1 115 ? -2.589 -7.469 -4.847 1.00 80.69 115 GLN A C 1
ATOM 922 O O . GLN A 1 115 ? -2.884 -7.967 -3.763 1.00 80.69 115 GLN A O 1
ATOM 927 N N . VAL A 1 116 ? -3.354 -6.535 -5.424 1.00 83.19 116 VAL A N 1
ATOM 928 C CA . VAL A 1 116 ? -4.611 -6.060 -4.814 1.00 83.19 116 VAL A CA 1
ATOM 929 C C . VAL A 1 116 ? -5.636 -7.192 -4.713 1.00 83.19 116 VAL A C 1
ATOM 931 O O . VAL A 1 116 ? -6.301 -7.323 -3.686 1.00 83.19 116 VAL A O 1
ATOM 934 N N . LYS A 1 117 ? -5.756 -8.029 -5.752 1.00 84.50 117 LYS A N 1
ATOM 935 C CA . LYS A 1 117 ? -6.662 -9.184 -5.740 1.00 84.50 117 LYS A CA 1
ATOM 936 C C . LYS A 1 117 ? -6.252 -10.206 -4.677 1.00 84.50 117 LYS A C 1
ATOM 938 O O . LYS A 1 117 ? -7.084 -10.582 -3.859 1.00 84.50 117 LYS A O 1
ATOM 943 N N . ASN A 1 118 ? -4.978 -10.597 -4.662 1.00 84.25 118 ASN A N 1
ATOM 944 C CA . ASN A 1 118 ? -4.426 -11.560 -3.711 1.00 84.25 118 ASN A CA 1
ATOM 945 C C . ASN A 1 118 ? -4.620 -11.099 -2.261 1.00 84.25 118 ASN A C 1
ATOM 947 O O . ASN A 1 118 ? -5.040 -11.873 -1.404 1.00 84.25 118 ASN A O 1
ATOM 951 N N . LEU A 1 119 ? -4.389 -9.811 -1.998 1.00 84.38 119 LEU A N 1
ATOM 952 C CA . LEU A 1 119 ? -4.666 -9.212 -0.699 1.00 84.38 119 LEU A CA 1
ATOM 953 C C . LEU A 1 119 ? -6.159 -9.253 -0.346 1.00 84.38 119 LEU A C 1
ATOM 955 O O . LEU A 1 119 ? -6.519 -9.599 0.776 1.00 84.38 119 LEU A O 1
ATOM 959 N N . GLY A 1 120 ? -7.039 -8.941 -1.299 1.00 85.88 120 GLY A N 1
ATOM 960 C CA . GLY A 1 120 ? -8.483 -9.051 -1.102 1.00 85.88 120 GLY A CA 1
ATOM 961 C C . GLY A 1 120 ? -8.928 -10.469 -0.728 1.00 85.88 120 GLY A C 1
ATOM 962 O O . GLY A 1 120 ? -9.729 -10.637 0.193 1.00 85.88 120 GLY A O 1
ATOM 963 N N . ASP A 1 121 ? -8.387 -11.481 -1.405 1.00 87.50 121 ASP A N 1
ATOM 964 C CA . ASP A 1 121 ? -8.687 -12.891 -1.144 1.00 87.50 121 ASP A CA 1
ATOM 965 C C . ASP A 1 121 ? -8.131 -13.343 0.221 1.00 87.50 121 ASP A C 1
ATOM 967 O O . ASP A 1 121 ? -8.838 -14.006 0.986 1.00 87.50 121 ASP A O 1
ATOM 971 N N . PHE A 1 122 ? -6.925 -12.894 0.591 1.00 88.19 122 PHE A N 1
ATOM 972 C CA . PHE A 1 122 ? -6.366 -13.103 1.930 1.00 88.19 122 PHE A CA 1
ATOM 973 C C . PHE A 1 122 ? -7.268 -12.512 3.022 1.00 88.19 122 PHE A C 1
ATOM 975 O O . PHE A 1 122 ? -7.637 -13.218 3.960 1.00 88.19 122 PHE A O 1
ATOM 982 N N . CYS A 1 123 ? -7.687 -11.251 2.893 1.00 88.50 123 CYS A N 1
ATOM 983 C CA . CYS A 1 123 ? -8.551 -10.610 3.886 1.00 88.50 123 CYS A CA 1
ATOM 984 C C . CYS A 1 123 ? -9.890 -11.348 4.050 1.00 88.50 123 CYS A C 1
ATOM 986 O O . CYS A 1 123 ? -10.328 -11.571 5.179 1.00 88.50 123 CYS A O 1
ATOM 988 N N . LYS A 1 124 ? -10.500 -11.807 2.949 1.00 89.56 124 LYS A N 1
ATOM 989 C CA . LYS A 1 124 ? -11.721 -12.629 3.002 1.00 89.56 124 LYS A CA 1
ATOM 990 C C . LYS A 1 124 ? -11.502 -13.946 3.740 1.00 89.56 124 LYS A C 1
ATOM 992 O O . LYS A 1 124 ? -12.341 -14.328 4.551 1.00 89.56 124 LYS A O 1
ATOM 997 N N . SER A 1 125 ? -10.368 -14.616 3.514 1.00 91.25 125 SER A N 1
ATOM 998 C CA . SER A 1 125 ? -10.024 -15.861 4.224 1.00 91.25 125 SER A CA 1
ATOM 999 C C . SER A 1 125 ? -9.904 -15.672 5.744 1.00 91.25 125 SER A C 1
ATOM 1001 O O . SER A 1 125 ? -10.117 -16.611 6.506 1.00 91.25 125 SER A O 1
ATOM 1003 N N . LYS A 1 126 ? -9.625 -14.440 6.186 1.00 90.88 126 LYS A N 1
ATOM 1004 C CA . LYS A 1 126 ? -9.544 -14.031 7.593 1.00 90.88 126 LYS A CA 1
ATOM 1005 C C . LYS A 1 126 ? -10.871 -13.519 8.159 1.00 90.88 126 LYS A C 1
ATOM 1007 O O . LYS A 1 126 ? -10.903 -12.999 9.268 1.00 90.88 126 LYS A O 1
ATOM 1012 N N . GLY A 1 127 ? -11.971 -13.638 7.413 1.00 89.50 127 GLY A N 1
ATOM 1013 C CA . GLY A 1 127 ? -13.288 -13.160 7.842 1.00 89.50 127 GLY A CA 1
ATOM 1014 C C . GLY A 1 127 ? -13.428 -11.634 7.843 1.00 89.50 127 GLY A C 1
ATOM 1015 O O . GLY A 1 127 ? -14.301 -11.102 8.532 1.00 89.50 127 GLY A O 1
ATOM 1016 N N . CYS A 1 128 ? -12.570 -10.928 7.099 1.00 90.25 128 CYS A N 1
ATOM 1017 C CA . CYS A 1 128 ? -12.692 -9.492 6.865 1.00 90.25 128 CYS A CA 1
ATOM 1018 C C . CYS A 1 128 ? -13.427 -9.227 5.548 1.00 90.25 128 CYS A C 1
ATOM 1020 O O . CYS A 1 128 ? -13.173 -9.895 4.542 1.00 90.25 128 CYS A O 1
ATOM 1022 N N . ASP A 1 129 ? -14.264 -8.191 5.516 1.00 87.50 129 ASP A N 1
ATOM 1023 C CA . ASP A 1 129 ? -14.909 -7.771 4.272 1.00 87.50 129 ASP A CA 1
ATOM 1024 C C . ASP A 1 129 ? -14.047 -6.733 3.562 1.00 87.50 129 ASP A C 1
ATOM 1026 O O . ASP A 1 129 ? -13.662 -5.717 4.141 1.00 87.50 129 ASP A O 1
ATOM 1030 N N . LEU A 1 130 ? -13.774 -6.951 2.279 1.00 86.88 130 LEU A N 1
ATOM 1031 C CA . LEU A 1 130 ? -13.138 -5.940 1.445 1.00 86.88 130 LEU A CA 1
ATOM 1032 C C . LEU A 1 130 ? -14.181 -4.887 1.047 1.00 86.88 130 LEU A C 1
ATOM 1034 O O . LEU A 1 130 ? -15.061 -5.168 0.236 1.00 86.88 130 LEU A O 1
ATOM 1038 N N . ILE A 1 131 ? -14.065 -3.676 1.592 1.00 85.62 131 ILE A N 1
ATOM 1039 C CA . ILE A 1 131 ? -14.976 -2.566 1.285 1.00 85.62 131 ILE A CA 1
ATOM 1040 C C . ILE A 1 131 ? -14.580 -1.890 -0.028 1.00 85.62 131 ILE A C 1
ATOM 1042 O O . ILE A 1 131 ? -15.418 -1.601 -0.879 1.00 85.62 131 ILE A O 1
ATOM 1046 N N . ALA A 1 132 ? -13.288 -1.606 -0.188 1.00 81.25 132 ALA A N 1
ATOM 1047 C CA . ALA A 1 132 ? -12.768 -0.926 -1.365 1.00 81.25 132 ALA A CA 1
ATOM 1048 C C . ALA A 1 132 ? -11.331 -1.358 -1.654 1.00 81.25 132 ALA A C 1
ATOM 1050 O O . ALA A 1 132 ? -10.568 -1.664 -0.745 1.00 81.25 132 ALA A O 1
ATOM 1051 N N . GLY A 1 133 ? -10.948 -1.328 -2.926 1.00 76.44 133 GLY A N 1
ATOM 1052 C CA . GLY A 1 133 ? -9.562 -1.444 -3.365 1.00 76.44 133 GLY A CA 1
ATOM 1053 C C . GLY A 1 133 ? -9.301 -0.440 -4.482 1.00 76.44 133 GLY A C 1
ATOM 1054 O O . GLY A 1 133 ? -10.079 -0.366 -5.436 1.00 76.44 133 GLY A O 1
ATOM 1055 N N . ASP A 1 134 ? -8.237 0.350 -4.363 1.00 75.38 134 ASP A N 1
ATOM 1056 C CA . ASP A 1 134 ? -7.782 1.251 -5.424 1.00 75.38 134 ASP A CA 1
ATOM 1057 C C . ASP A 1 134 ? -6.259 1.217 -5.525 1.00 75.38 134 ASP A C 1
ATOM 1059 O O . ASP A 1 134 ? -5.578 1.596 -4.578 1.00 75.38 134 ASP A O 1
ATOM 1063 N N . THR A 1 135 ? -5.768 0.811 -6.700 1.00 72.69 135 THR A N 1
ATOM 1064 C CA . THR A 1 135 ? -4.378 0.869 -7.190 1.00 72.69 135 THR A CA 1
ATOM 1065 C C . THR A 1 135 ? -3.305 0.246 -6.285 1.00 72.69 135 THR A C 1
ATOM 1067 O O . THR A 1 135 ? -2.675 -0.728 -6.683 1.00 72.69 135 THR A O 1
ATOM 1070 N N . ASP A 1 136 ? -3.077 0.802 -5.100 1.00 75.31 136 ASP A N 1
ATOM 1071 C CA . ASP A 1 136 ? -2.048 0.430 -4.127 1.00 75.31 136 ASP A CA 1
ATOM 1072 C C . ASP A 1 136 ? -2.582 0.305 -2.686 1.00 75.31 136 ASP A C 1
ATOM 1074 O O . ASP A 1 136 ? -1.804 0.095 -1.755 1.00 75.31 136 ASP A O 1
ATOM 1078 N N . SER A 1 137 ? -3.899 0.408 -2.487 1.00 81.12 137 SER A N 1
ATOM 1079 C CA . SER A 1 137 ? -4.533 0.351 -1.169 1.00 81.12 137 SER A CA 1
ATOM 1080 C C . SER A 1 137 ? -5.808 -0.487 -1.171 1.00 81.12 137 SER A C 1
ATOM 1082 O O . SER A 1 137 ? -6.554 -0.538 -2.153 1.00 81.12 137 SER A O 1
ATOM 1084 N N . VAL A 1 138 ? -6.068 -1.131 -0.034 1.00 85.44 138 VAL A N 1
ATOM 1085 C CA . VAL A 1 138 ? -7.329 -1.810 0.266 1.00 85.44 138 VAL A CA 1
ATOM 1086 C C . VAL A 1 138 ? -7.907 -1.256 1.555 1.00 85.44 138 VAL A C 1
ATOM 1088 O O . VAL A 1 138 ? -7.182 -0.890 2.480 1.00 85.44 138 VAL A O 1
ATOM 1091 N N . MET A 1 139 ? -9.227 -1.202 1.614 1.00 87.81 139 MET A N 1
ATOM 1092 C CA . MET A 1 139 ? -9.981 -0.847 2.796 1.00 87.81 139 MET A CA 1
ATOM 1093 C C . MET A 1 139 ? -10.817 -2.047 3.204 1.00 87.81 139 MET A C 1
ATOM 1095 O O . MET A 1 139 ? -11.610 -2.556 2.410 1.00 87.81 139 MET A O 1
ATOM 1099 N N . ILE A 1 140 ? -10.617 -2.489 4.439 1.00 89.31 140 ILE A N 1
ATOM 1100 C CA . ILE A 1 140 ? -11.242 -3.689 4.984 1.00 89.31 140 ILE A CA 1
ATOM 1101 C C . ILE A 1 140 ? -12.119 -3.343 6.182 1.00 89.31 140 ILE A C 1
ATOM 1103 O O . ILE A 1 140 ? -11.823 -2.411 6.930 1.00 89.31 140 ILE A O 1
ATOM 1107 N N . ASN A 1 141 ? -13.190 -4.108 6.353 1.00 87.88 141 ASN A N 1
ATOM 1108 C CA . ASN A 1 141 ? -14.008 -4.126 7.551 1.00 87.88 141 ASN A CA 1
ATOM 1109 C C . ASN A 1 141 ? -13.652 -5.358 8.388 1.00 87.88 141 ASN A C 1
ATOM 1111 O O . ASN A 1 141 ? -13.759 -6.490 7.910 1.00 87.88 141 ASN A O 1
ATOM 1115 N N . ILE A 1 142 ? -13.267 -5.139 9.643 1.00 88.88 142 ILE A N 1
ATOM 1116 C CA . ILE A 1 142 ? -12.925 -6.201 10.590 1.00 88.88 142 ILE A CA 1
ATOM 1117 C C . ILE A 1 142 ? -14.149 -6.462 11.478 1.00 88.88 142 ILE A C 1
ATOM 1119 O O . ILE A 1 142 ? -14.260 -6.000 12.617 1.00 88.88 142 ILE A O 1
ATOM 1123 N N . ASN A 1 143 ? -15.124 -7.182 10.918 1.00 84.75 143 ASN A N 1
ATOM 1124 C CA . ASN A 1 143 ? -16.443 -7.359 11.532 1.00 84.75 143 ASN A CA 1
ATOM 1125 C C . ASN A 1 143 ? -16.400 -8.017 12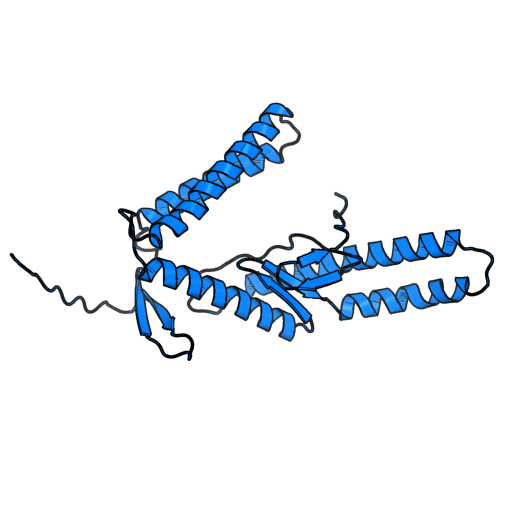.915 1.00 84.75 143 ASN A C 1
ATOM 1127 O O . ASN A 1 143 ? -17.236 -7.711 13.766 1.00 84.75 143 ASN A O 1
ATOM 1131 N N . TYR A 1 144 ? -15.474 -8.949 13.143 1.00 87.69 144 TYR A N 1
ATOM 1132 C CA . TYR A 1 144 ? -15.396 -9.674 14.411 1.00 87.69 144 TYR A CA 1
ATOM 1133 C C . TYR A 1 144 ? -14.941 -8.765 15.558 1.00 87.69 144 TYR A C 1
ATOM 1135 O O . TYR A 1 144 ? -15.597 -8.759 16.596 1.00 87.69 144 TYR A O 1
ATOM 1143 N N . VAL A 1 145 ? -13.946 -7.899 15.332 1.00 87.12 145 VAL A N 1
ATOM 1144 C CA . VAL A 1 145 ? -13.551 -6.856 16.297 1.00 87.12 145 VAL A CA 1
ATOM 1145 C C . VAL A 1 145 ? -14.750 -5.975 16.641 1.00 87.12 145 VAL A C 1
ATOM 1147 O O . VAL A 1 145 ? -15.064 -5.775 17.812 1.00 87.12 145 VAL A O 1
ATOM 1150 N N . THR A 1 146 ? -15.493 -5.526 15.625 1.00 85.12 146 THR A N 1
ATOM 1151 C CA . THR A 1 146 ? -16.708 -4.724 15.834 1.00 85.12 146 THR A CA 1
ATOM 1152 C C . THR A 1 146 ? -17.717 -5.436 16.732 1.00 85.12 146 THR A C 1
ATOM 1154 O O . THR A 1 146 ? -18.213 -4.850 17.695 1.00 85.12 146 THR A O 1
ATOM 1157 N N . LYS A 1 147 ? -17.993 -6.718 16.472 1.00 88.00 147 LYS A N 1
ATOM 1158 C CA . LYS 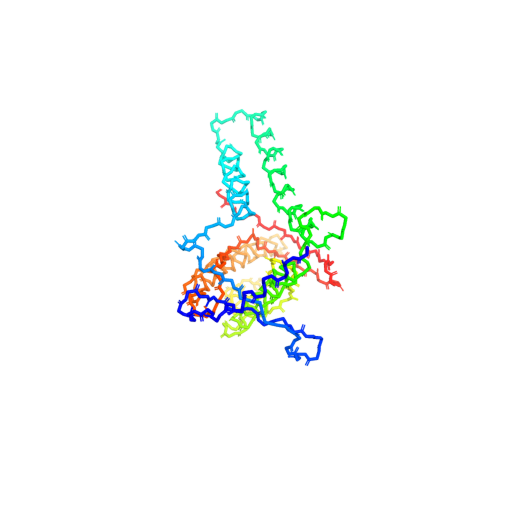A 1 147 ? -18.919 -7.517 17.288 1.00 88.00 147 LYS A CA 1
ATOM 1159 C C . LYS A 1 147 ? -18.446 -7.646 18.736 1.00 88.00 147 LYS A C 1
ATOM 1161 O O . LYS A 1 147 ? -19.268 -7.546 19.645 1.00 88.00 147 LYS A O 1
ATOM 1166 N N . ASP A 1 148 ? -17.156 -7.854 18.967 1.00 91.19 148 ASP A N 1
ATOM 1167 C CA . ASP A 1 148 ? -16.622 -8.079 20.313 1.00 91.19 148 ASP A CA 1
ATOM 1168 C C . ASP A 1 148 ? -16.519 -6.793 21.141 1.00 91.19 148 ASP A C 1
ATOM 1170 O O . ASP A 1 148 ? -16.748 -6.807 22.355 1.00 91.19 148 ASP A O 1
ATOM 1174 N N . VAL A 1 149 ? -16.257 -5.651 20.502 1.00 89.38 149 VAL A N 1
ATOM 1175 C CA . VAL A 1 149 ? -16.370 -4.337 21.151 1.00 89.38 149 VAL A CA 1
ATOM 1176 C C . VAL A 1 149 ? -17.836 -4.043 21.492 1.00 89.38 149 VAL A C 1
ATOM 1178 O O . VAL A 1 149 ? -18.129 -3.674 22.629 1.00 89.38 149 VAL A O 1
ATOM 1181 N N . ILE A 1 150 ? -18.778 -4.288 20.569 1.00 88.88 150 ILE A N 1
ATOM 1182 C CA . ILE A 1 150 ? -20.216 -4.087 20.826 1.00 88.88 150 ILE A CA 1
ATOM 1183 C C . ILE A 1 150 ? -20.675 -4.907 22.029 1.00 88.88 150 ILE A C 1
ATOM 1185 O O . ILE A 1 150 ? -21.278 -4.343 22.935 1.00 88.88 150 ILE A O 1
ATOM 1189 N N . LYS A 1 151 ? -20.350 -6.205 22.102 1.00 92.38 151 LYS A N 1
ATOM 1190 C CA . LYS A 1 151 ? -20.739 -7.059 23.241 1.00 92.38 151 LYS A CA 1
ATOM 1191 C C . LYS A 1 151 ? -20.277 -6.501 24.593 1.00 92.38 151 LYS A C 1
ATOM 1193 O O . LYS A 1 151 ? -21.021 -6.593 25.564 1.00 92.38 151 LYS A O 1
ATOM 1198 N N . ARG A 1 152 ? -19.076 -5.914 24.664 1.00 92.00 152 ARG A N 1
ATOM 1199 C CA . ARG A 1 152 ? -18.525 -5.331 25.903 1.00 92.00 152 ARG A CA 1
ATOM 1200 C C . ARG A 1 152 ? -19.207 -4.029 26.311 1.00 92.00 152 ARG A C 1
ATOM 1202 O O . ARG A 1 152 ? -19.365 -3.775 27.502 1.00 92.00 152 ARG A O 1
ATOM 1209 N N . PHE A 1 153 ? -19.600 -3.204 25.345 1.00 90.38 153 PHE A N 1
ATOM 1210 C CA . PHE A 1 153 ? -20.223 -1.905 25.613 1.00 90.38 153 PHE A CA 1
ATOM 1211 C C . PHE A 1 153 ? -21.754 -1.957 25.659 1.00 90.38 153 PHE A C 1
ATOM 1213 O O . PHE A 1 153 ? -22.368 -1.078 26.258 1.00 90.38 153 PHE A O 1
ATOM 1220 N N . TYR A 1 154 ? -22.380 -2.994 25.102 1.00 88.50 154 TYR A N 1
ATOM 1221 C CA . TYR A 1 154 ? -23.834 -3.156 25.066 1.00 88.50 154 TYR A CA 1
ATOM 1222 C C . TYR A 1 154 ? -24.509 -3.011 26.447 1.00 88.50 154 TYR A C 1
ATOM 1224 O O . TYR A 1 154 ? -25.462 -2.235 26.5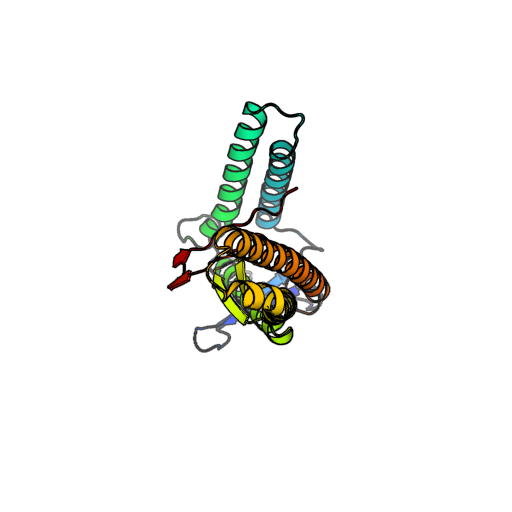41 1.00 88.50 154 TYR A O 1
ATOM 1232 N N . PRO A 1 155 ? -24.002 -3.618 27.545 1.00 88.50 155 PRO A N 1
ATOM 1233 C CA . PRO A 1 155 ? -24.582 -3.417 28.876 1.00 88.50 155 PRO A CA 1
ATOM 1234 C C . PRO A 1 155 ? -24.498 -1.964 29.358 1.00 88.50 155 PRO A C 1
ATOM 1236 O O . PRO A 1 155 ? -25.415 -1.478 30.013 1.00 88.50 155 PRO A O 1
ATOM 1239 N N . LYS A 1 156 ? -23.420 -1.247 29.005 1.00 85.75 156 LYS A N 1
ATOM 1240 C CA . LYS A 1 156 ? -23.261 0.170 29.354 1.00 85.75 156 LYS A CA 1
ATOM 1241 C C . LYS A 1 156 ? -24.305 1.024 28.639 1.00 85.75 156 LYS A C 1
ATOM 1243 O O . LYS A 1 156 ? -24.878 1.904 29.262 1.00 85.75 156 LYS A O 1
ATOM 1248 N N . PHE A 1 157 ? -24.589 0.739 27.366 1.00 84.38 157 PHE A N 1
ATOM 1249 C CA . PHE A 1 157 ? -25.590 1.475 26.589 1.00 84.38 157 PHE A CA 1
ATOM 1250 C C . PHE A 1 157 ? -27.026 1.262 27.086 1.00 84.38 157 PHE A C 1
ATOM 1252 O O . PHE A 1 157 ? -27.798 2.219 27.096 1.00 84.38 157 PHE A O 1
ATOM 1259 N N . ILE A 1 158 ? -27.384 0.052 27.536 1.00 81.31 158 ILE A N 1
ATOM 1260 C CA . ILE A 1 158 ? -28.725 -0.223 28.089 1.00 81.31 158 ILE A CA 1
ATOM 1261 C C . ILE A 1 158 ? -29.002 0.635 29.330 1.00 81.31 158 ILE A C 1
ATOM 1263 O O . ILE A 1 158 ? -30.105 1.155 29.481 1.00 81.31 158 ILE A O 1
ATOM 1267 N N . ASN A 1 159 ? -27.994 0.854 30.178 1.00 71.06 159 ASN A N 1
ATOM 1268 C CA . ASN A 1 159 ? -28.141 1.623 31.417 1.00 71.06 159 ASN A CA 1
ATOM 1269 C C . ASN A 1 159 ? -28.482 3.111 31.200 1.00 71.06 159 ASN A C 1
ATOM 1271 O O . ASN A 1 159 ? -28.864 3.785 32.151 1.00 71.06 159 ASN A O 1
ATOM 1275 N N . TYR A 1 160 ? -28.369 3.630 29.973 1.00 67.38 160 TYR A N 1
ATOM 1276 C CA . TYR A 1 160 ? -28.716 5.015 29.630 1.00 67.38 160 TYR A CA 1
ATOM 1277 C C . TYR A 1 160 ? -30.114 5.171 29.013 1.00 67.38 160 TYR A C 1
ATOM 1279 O O . TYR A 1 160 ? -30.508 6.290 28.693 1.00 67.38 160 TYR A O 1
ATOM 1287 N N . GLN A 1 161 ? -30.886 4.088 28.847 1.00 57.66 161 GLN A N 1
ATOM 1288 C CA . GLN A 1 161 ? -32.246 4.165 28.288 1.00 57.66 161 GLN A CA 1
ATOM 1289 C C . GLN A 1 161 ? -33.241 4.911 29.203 1.00 57.66 161 GLN A C 1
ATOM 1291 O O . GLN A 1 161 ? -34.313 5.309 28.750 1.00 57.66 161 GLN A O 1
ATOM 1296 N N . THR A 1 162 ? -32.882 5.173 30.463 1.00 56.72 162 THR A N 1
ATOM 1297 C CA . THR A 1 162 ? -33.642 6.019 31.393 1.00 56.72 162 THR A CA 1
ATOM 1298 C C . THR A 1 162 ? -33.126 7.466 31.344 1.00 56.72 162 THR A C 1
ATOM 1300 O O . THR A 1 162 ? -32.256 7.842 32.119 1.00 56.72 162 THR A O 1
ATOM 1303 N N . VAL A 1 163 ? -33.627 8.211 30.355 1.00 56.56 163 VAL A N 1
ATOM 1304 C CA . VAL A 1 163 ? -33.685 9.666 30.029 1.00 56.56 163 VAL A CA 1
ATOM 1305 C C . VAL A 1 163 ? -32.828 10.742 30.765 1.00 56.56 163 VAL A C 1
ATOM 1307 O O . VAL A 1 163 ? -32.652 11.813 30.194 1.00 56.56 163 VAL A O 1
ATOM 1310 N N . ASP A 1 164 ? -32.184 10.525 31.913 1.00 62.34 164 ASP A N 1
ATOM 1311 C CA . ASP A 1 164 ? -31.587 11.625 32.703 1.00 62.34 164 ASP A CA 1
ATOM 1312 C C . ASP A 1 164 ? -30.064 11.833 32.549 1.00 62.34 164 ASP A C 1
ATOM 1314 O O . ASP A 1 164 ? -29.514 12.779 33.113 1.00 62.34 164 ASP A O 1
ATOM 1318 N N . ASN A 1 165 ? -29.344 11.011 31.769 1.00 73.38 165 ASN A N 1
ATOM 1319 C CA . ASN A 1 165 ? -27.879 11.130 31.638 1.00 73.38 165 ASN A CA 1
ATOM 1320 C C . ASN A 1 165 ? -27.370 11.118 30.185 1.00 73.38 165 ASN A C 1
ATOM 1322 O O . ASN A 1 165 ? -26.627 10.230 29.756 1.00 73.38 165 ASN A O 1
ATOM 1326 N N . VAL A 1 166 ? -27.756 12.148 29.428 1.00 77.00 166 VAL A N 1
ATOM 1327 C CA . VAL A 1 166 ? -27.306 12.380 28.042 1.00 77.00 166 VAL A CA 1
ATOM 1328 C C . VAL A 1 166 ? -25.778 12.481 27.944 1.00 77.00 166 VAL A C 1
ATOM 1330 O O . VAL A 1 166 ? -25.187 11.992 26.982 1.00 77.00 166 VAL A O 1
ATOM 1333 N N . GLU A 1 167 ? -25.124 13.095 28.930 1.00 81.94 167 GLU A N 1
ATOM 1334 C CA . GLU A 1 167 ? -23.676 13.314 28.890 1.00 81.94 167 GLU A CA 1
ATOM 1335 C C . GLU A 1 167 ? -22.890 12.016 29.120 1.00 81.94 167 GLU A C 1
ATOM 1337 O O . GLU A 1 167 ? -21.950 11.718 28.385 1.00 81.94 167 GLU A O 1
ATOM 1342 N N . GLY A 1 168 ? -23.340 11.170 30.049 1.00 80.69 168 GLY A N 1
ATOM 1343 C CA . GLY A 1 168 ? -22.773 9.838 30.259 1.00 80.69 168 GLY A CA 1
ATOM 1344 C C . GLY A 1 168 ? -22.948 8.918 29.048 1.00 80.69 168 GLY A C 1
ATOM 1345 O O . GLY A 1 168 ? -22.035 8.156 28.717 1.00 80.69 168 GLY A O 1
ATOM 1346 N N . TYR A 1 169 ? -24.074 9.030 28.334 1.00 83.00 169 TYR A N 1
ATOM 1347 C CA . TYR A 1 169 ? -24.272 8.307 27.078 1.00 83.00 169 TYR A CA 1
ATOM 1348 C C . TYR A 1 169 ? -23.266 8.746 26.008 1.00 83.00 169 TYR A C 1
ATOM 1350 O O . TYR A 1 169 ? -22.627 7.896 25.386 1.00 83.00 169 TYR A O 1
ATOM 1358 N N . LYS A 1 170 ? -23.076 10.062 25.813 1.00 83.50 170 LYS A N 1
ATOM 1359 C CA . LYS A 1 170 ? -22.076 10.586 24.865 1.00 83.50 170 LYS A CA 1
ATOM 1360 C C . LYS A 1 170 ? -20.669 10.114 25.213 1.00 83.50 170 LYS A C 1
ATOM 1362 O O . LYS A 1 170 ? -19.954 9.669 24.321 1.00 83.50 170 LYS A O 1
ATOM 1367 N N . GLN A 1 171 ? -20.290 10.174 26.488 1.00 85.19 171 GLN A N 1
ATOM 1368 C CA . GLN A 1 171 ? -18.976 9.729 26.946 1.00 85.19 171 GLN A CA 1
ATOM 1369 C C . GLN A 1 171 ? -18.762 8.237 26.657 1.00 85.19 171 GLN A C 1
ATOM 1371 O O . GLN A 1 171 ? -17.764 7.858 26.049 1.00 85.19 171 GLN A O 1
ATOM 1376 N N . THR A 1 172 ? -19.746 7.397 26.987 1.00 86.12 172 THR A N 1
ATOM 1377 C CA . THR A 1 172 ? -19.701 5.954 26.695 1.00 86.12 172 THR A CA 1
ATOM 1378 C C . THR A 1 172 ? -19.622 5.678 25.193 1.00 86.12 172 THR A C 1
ATOM 1380 O O . THR A 1 172 ? -18.916 4.767 24.761 1.00 86.12 172 THR A O 1
ATOM 1383 N N . LEU A 1 173 ? -20.330 6.466 24.379 1.00 85.50 173 LEU A N 1
ATOM 1384 C CA . LEU A 1 173 ? -20.289 6.361 22.925 1.00 85.50 173 LEU A CA 1
ATOM 1385 C C . LEU A 1 173 ? -18.898 6.708 22.377 1.00 85.50 173 LEU A C 1
ATOM 1387 O O . LEU A 1 173 ? -18.382 5.979 21.532 1.00 85.50 173 LEU A O 1
ATOM 1391 N N . LEU A 1 174 ? -18.278 7.784 22.868 1.00 84.56 174 LEU A N 1
ATOM 1392 C CA . LEU A 1 174 ? -16.916 8.169 22.492 1.00 84.56 174 LEU A CA 1
ATOM 1393 C C . LEU A 1 174 ? -15.904 7.078 22.865 1.00 84.56 174 LEU A C 1
ATOM 1395 O O . LEU A 1 174 ? -15.123 6.668 22.009 1.00 84.56 174 LEU A O 1
ATOM 1399 N N . GLU A 1 175 ? -15.978 6.548 24.089 1.00 87.00 175 GLU A N 1
ATOM 1400 C CA . GLU A 1 175 ? -15.132 5.437 24.546 1.00 87.00 175 GLU A CA 1
ATOM 1401 C C . GLU A 1 175 ? -15.308 4.179 23.687 1.00 87.00 175 GLU A C 1
ATOM 1403 O O . GLU A 1 175 ? -14.331 3.516 23.338 1.00 87.00 175 GLU A O 1
ATOM 1408 N N . PHE A 1 176 ? -16.548 3.850 23.316 1.00 88.44 176 PHE A N 1
ATOM 1409 C CA . PHE A 1 176 ? -16.845 2.728 22.429 1.00 88.44 176 PHE A CA 1
ATOM 1410 C C . PHE A 1 176 ? -16.143 2.882 21.074 1.00 88.44 176 PHE A C 1
ATOM 1412 O O . PHE A 1 176 ? -15.480 1.949 20.614 1.00 88.44 176 PHE A O 1
ATOM 1419 N N . TYR A 1 177 ? -16.250 4.057 20.444 1.00 84.25 177 TYR A N 1
ATOM 1420 C CA . TYR A 1 177 ? -15.600 4.316 19.158 1.00 84.25 177 TYR A CA 1
ATOM 1421 C C . TYR A 1 177 ? -14.077 4.337 19.267 1.00 84.25 177 TYR A C 1
ATOM 1423 O O . TYR A 1 177 ? -13.398 3.813 18.383 1.00 84.25 177 TYR A O 1
ATOM 1431 N N . GLU A 1 178 ? -13.530 4.897 20.343 1.00 84.69 178 GLU A N 1
ATOM 1432 C CA . GLU A 1 178 ? -12.091 4.895 20.589 1.00 84.69 178 GLU A CA 1
ATOM 1433 C C . GLU A 1 178 ? -11.547 3.464 20.712 1.00 84.69 178 GLU A C 1
ATOM 1435 O O . GLU A 1 178 ? -10.585 3.107 20.027 1.00 84.69 178 GLU A O 1
ATOM 1440 N N . GLN A 1 179 ? -12.205 2.608 21.501 1.00 87.75 179 GLN A N 1
ATOM 1441 C CA . GLN A 1 179 ? -11.820 1.199 21.628 1.00 87.75 179 GLN A CA 1
ATOM 1442 C C . GLN A 1 179 ? -11.944 0.445 20.304 1.00 87.75 179 GLN A C 1
ATOM 1444 O O . GLN A 1 179 ? -11.033 -0.296 19.931 1.00 87.75 179 GLN A O 1
ATOM 1449 N N . LEU A 1 180 ? -13.027 0.679 19.556 1.00 86.94 180 LEU A N 1
ATOM 1450 C CA . LEU A 1 180 ? -13.225 0.074 18.242 1.00 86.94 180 LEU A CA 1
ATOM 1451 C C . LEU A 1 180 ? -12.066 0.397 17.295 1.00 86.94 180 LEU A C 1
ATOM 1453 O O . LEU A 1 180 ? -11.553 -0.490 16.613 1.00 86.94 180 LEU A O 1
ATOM 1457 N N . VAL A 1 181 ? -11.626 1.654 17.275 1.00 83.44 181 VAL A N 1
ATOM 1458 C CA . VAL A 1 181 ? -10.506 2.110 16.448 1.00 83.44 181 VAL A CA 1
ATOM 1459 C C . VAL A 1 181 ? -9.195 1.467 16.885 1.00 83.44 181 VAL A C 1
ATOM 1461 O O . VAL A 1 181 ? -8.466 0.956 16.034 1.00 83.44 181 VAL A O 1
ATOM 1464 N N . ILE A 1 182 ? -8.881 1.494 18.184 1.00 85.25 182 ILE A N 1
ATOM 1465 C CA . ILE A 1 182 ? -7.622 0.960 18.718 1.00 85.25 182 ILE A CA 1
ATOM 1466 C C . ILE A 1 182 ? -7.495 -0.528 18.396 1.00 85.25 182 ILE A C 1
ATOM 1468 O O . ILE A 1 182 ? -6.455 -0.970 17.906 1.00 85.25 182 ILE A O 1
ATOM 1472 N N . GLU A 1 183 ? -8.545 -1.303 18.649 1.00 89.25 183 GLU A N 1
ATOM 1473 C CA . GLU A 1 183 ? -8.523 -2.742 18.408 1.00 89.25 183 GLU A CA 1
ATOM 1474 C C . GLU A 1 183 ? -8.515 -3.077 16.922 1.00 89.25 183 GLU A C 1
ATOM 1476 O O . GLU A 1 183 ? -7.734 -3.927 16.503 1.00 89.25 183 GLU A O 1
ATOM 1481 N N . SER A 1 184 ? -9.280 -2.348 16.105 1.00 88.12 184 SER A N 1
ATOM 1482 C CA . SER A 1 184 ? -9.236 -2.523 14.649 1.00 88.12 184 SER A CA 1
ATOM 1483 C C . SER A 1 184 ? -7.845 -2.223 14.092 1.00 88.12 184 SER A C 1
ATOM 1485 O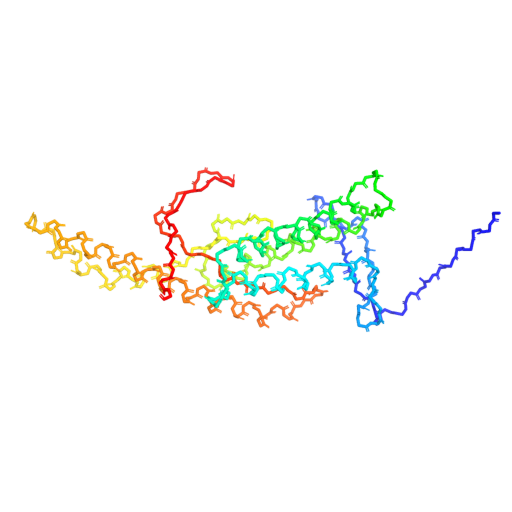 O . SER A 1 184 ? -7.379 -2.912 13.191 1.00 88.12 184 SER A O 1
ATOM 1487 N N . PHE A 1 185 ? -7.151 -1.215 14.630 1.00 87.88 185 PHE A N 1
ATOM 1488 C CA . PHE A 1 185 ? -5.794 -0.876 14.205 1.00 87.88 185 PHE A CA 1
ATOM 1489 C C . PHE A 1 185 ? -4.778 -1.953 14.609 1.00 87.88 185 PHE A C 1
ATOM 1491 O O . PHE A 1 185 ? -3.913 -2.312 13.807 1.00 87.88 185 PHE A O 1
ATOM 1498 N N . LYS A 1 186 ? -4.890 -2.492 15.831 1.00 89.38 186 LYS A N 1
ATOM 1499 C CA . LYS A 1 186 ? -4.062 -3.617 16.296 1.00 89.38 186 LYS A CA 1
ATOM 1500 C C . LYS A 1 186 ? -4.263 -4.841 15.410 1.00 89.38 186 LYS A C 1
ATOM 1502 O O . LYS A 1 186 ? -3.290 -5.378 14.891 1.00 89.38 186 LYS A O 1
ATOM 1507 N N . GLU A 1 187 ? -5.513 -5.215 15.167 1.00 90.50 187 GLU A N 1
ATOM 1508 C CA . GLU A 1 187 ? -5.845 -6.382 14.354 1.00 90.50 187 GLU A CA 1
ATOM 1509 C C . GLU A 1 187 ? -5.399 -6.213 12.898 1.00 90.50 187 GLU A C 1
ATOM 1511 O O . GLU A 1 187 ? -4.769 -7.098 12.325 1.00 90.50 187 GLU A O 1
ATOM 1516 N N . ALA A 1 188 ? -5.618 -5.033 12.310 1.00 89.31 188 ALA A N 1
ATOM 1517 C CA . ALA A 1 188 ? -5.113 -4.721 10.976 1.00 89.31 188 ALA A CA 1
ATOM 1518 C C . ALA A 1 188 ? -3.580 -4.818 10.897 1.00 89.31 188 ALA A C 1
ATOM 1520 O O . ALA A 1 188 ? -3.042 -5.209 9.859 1.00 89.31 188 ALA A O 1
ATOM 1521 N N . THR A 1 189 ? -2.871 -4.470 11.977 1.00 90.06 189 THR A N 1
ATOM 1522 C CA . THR A 1 189 ? -1.406 -4.574 12.042 1.00 90.06 189 THR A CA 1
ATOM 1523 C C . THR A 1 189 ? -0.973 -6.036 12.024 1.00 90.06 189 THR A C 1
ATOM 1525 O O . THR A 1 189 ? -0.118 -6.392 11.216 1.00 90.06 189 THR A O 1
ATOM 1528 N N . VAL A 1 190 ? -1.627 -6.892 12.816 1.00 91.06 190 VAL A N 1
ATOM 1529 C CA . VAL A 1 190 ? -1.391 -8.346 12.824 1.00 91.06 190 VAL A CA 1
ATOM 1530 C C . VAL A 1 190 ? -1.656 -8.952 11.444 1.00 91.06 190 VAL A C 1
ATOM 1532 O O . VAL A 1 190 ? -0.810 -9.666 10.912 1.00 91.06 190 VAL A O 1
ATOM 1535 N N . LEU A 1 191 ? -2.780 -8.604 10.808 1.00 89.31 191 LEU A N 1
ATOM 1536 C CA . LEU A 1 191 ? -3.105 -9.056 9.450 1.00 89.31 191 LEU A CA 1
ATOM 1537 C C . LEU A 1 191 ? -2.057 -8.612 8.418 1.00 89.31 191 LEU A C 1
ATOM 1539 O O . LEU A 1 191 ? -1.711 -9.382 7.523 1.00 89.31 191 LEU A O 1
ATOM 1543 N N . CYS A 1 192 ? -1.535 -7.385 8.526 1.00 88.75 192 CYS A N 1
ATOM 1544 C CA . CYS A 1 192 ? -0.464 -6.911 7.647 1.00 88.75 192 CYS A CA 1
ATOM 1545 C C . CYS A 1 192 ? 0.832 -7.702 7.853 1.00 88.75 192 CYS A C 1
ATOM 1547 O O . CYS A 1 192 ? 1.492 -8.056 6.877 1.00 88.75 192 CYS A O 1
ATOM 1549 N N . GLU A 1 193 ? 1.212 -7.969 9.102 1.00 89.06 193 GLU A N 1
ATOM 1550 C CA . GLU A 1 193 ? 2.398 -8.763 9.427 1.00 89.06 193 GLU A CA 1
ATOM 1551 C C . GLU A 1 193 ? 2.272 -10.193 8.901 1.00 89.06 193 GLU A C 1
ATOM 1553 O O . GLU A 1 193 ? 3.191 -10.676 8.239 1.00 89.06 193 GLU A O 1
ATOM 1558 N N . GLU A 1 194 ? 1.117 -10.826 9.099 1.00 89.06 194 GLU A N 1
ATOM 1559 C CA . GLU A 1 194 ? 0.836 -12.165 8.590 1.00 89.06 194 GLU A CA 1
ATOM 1560 C C . GLU A 1 194 ? 0.834 -12.208 7.055 1.00 89.06 194 GLU A C 1
ATOM 1562 O O . GLU A 1 194 ? 1.460 -13.079 6.453 1.00 89.06 194 GLU A O 1
ATOM 1567 N N . TYR A 1 195 ? 0.213 -11.237 6.381 1.00 86.19 195 TYR A N 1
ATOM 1568 C CA . TYR A 1 195 ? 0.314 -11.168 4.923 1.00 86.19 195 TYR A CA 1
ATOM 1569 C C . TYR A 1 195 ? 1.773 -11.022 4.478 1.00 86.19 195 TYR A C 1
ATOM 1571 O O . TYR A 1 195 ? 2.205 -11.677 3.536 1.00 86.19 195 TYR A O 1
ATOM 1579 N N . ASN A 1 196 ? 2.571 -10.202 5.166 1.00 84.94 196 ASN A N 1
ATOM 1580 C CA . ASN A 1 196 ? 3.973 -9.969 4.816 1.00 84.94 196 ASN A CA 1
ATOM 1581 C C . ASN A 1 196 ? 4.883 -11.194 5.024 1.00 84.94 196 ASN A C 1
ATOM 1583 O O . ASN A 1 196 ? 5.963 -11.236 4.416 1.00 84.94 196 ASN A O 1
ATOM 1587 N N . THR A 1 197 ? 4.483 -12.163 5.858 1.00 82.88 197 THR A N 1
ATOM 1588 C CA . THR A 1 197 ? 5.147 -13.472 5.992 1.00 82.88 197 THR A CA 1
ATOM 1589 C C . THR A 1 197 ? 4.622 -14.490 4.979 1.00 82.88 197 THR A C 1
ATOM 1591 O O . THR A 1 197 ? 5.386 -15.324 4.506 1.00 82.88 197 THR A O 1
ATOM 1594 N N . LEU A 1 198 ? 3.356 -14.413 4.572 1.00 74.62 198 LEU A N 1
ATOM 1595 C CA . LEU A 1 198 ? 2.779 -15.315 3.567 1.00 74.62 198 LEU A CA 1
ATOM 1596 C C . LEU A 1 198 ? 3.069 -14.892 2.122 1.00 74.62 198 LEU A C 1
ATOM 1598 O O . LEU A 1 198 ? 3.139 -15.745 1.240 1.00 74.62 198 LEU A O 1
ATOM 1602 N N . ASN A 1 199 ? 3.339 -13.606 1.870 1.00 64.00 199 ASN A N 1
ATOM 1603 C CA . ASN A 1 199 ? 3.685 -13.046 0.552 1.00 64.00 199 ASN A CA 1
ATOM 1604 C C . ASN A 1 199 ? 5.056 -13.536 0.014 1.00 64.00 199 ASN A C 1
ATOM 1606 O O . ASN A 1 199 ? 5.650 -12.930 -0.874 1.00 64.00 199 ASN A O 1
ATOM 1610 N N . HIS A 1 200 ? 5.585 -14.615 0.595 1.00 54.19 200 HIS A N 1
ATOM 1611 C CA . HIS A 1 200 ? 6.706 -15.418 0.117 1.00 54.19 200 HIS A CA 1
ATOM 1612 C C . HIS A 1 200 ? 6.266 -16.565 -0.813 1.00 54.19 200 HIS A C 1
ATOM 1614 O O . HIS A 1 200 ? 7.121 -17.232 -1.388 1.00 54.19 200 HIS A O 1
ATOM 1620 N N . ILE A 1 201 ? 4.956 -16.798 -0.958 1.00 47.44 201 ILE A N 1
ATOM 1621 C CA . ILE A 1 201 ? 4.373 -17.914 -1.711 1.00 47.44 201 ILE A CA 1
ATOM 1622 C C . ILE A 1 201 ? 3.823 -17.381 -3.048 1.00 47.44 201 ILE A C 1
ATOM 1624 O O . ILE A 1 201 ? 2.643 -17.058 -3.165 1.00 47.44 201 ILE A O 1
ATOM 1628 N N . GLY A 1 202 ? 4.691 -17.221 -4.052 1.00 51.59 202 GLY A N 1
ATOM 1629 C CA . GLY A 1 202 ? 4.300 -16.836 -5.415 1.00 51.59 202 GLY A CA 1
ATOM 1630 C C . GLY A 1 202 ? 5.473 -16.423 -6.313 1.00 51.59 202 GLY A C 1
ATOM 1631 O O . GLY A 1 202 ? 6.566 -16.145 -5.826 1.00 51.59 202 GLY A O 1
ATOM 1632 N N . ASP A 1 203 ? 5.223 -16.338 -7.624 1.00 51.09 203 ASP A N 1
ATOM 1633 C CA . ASP A 1 203 ? 6.233 -16.038 -8.661 1.00 51.09 203 ASP A CA 1
ATOM 1634 C C . ASP A 1 203 ? 6.641 -14.549 -8.741 1.00 51.09 203 ASP A C 1
ATOM 1636 O O . ASP A 1 203 ? 7.482 -14.163 -9.556 1.00 51.09 203 ASP A O 1
ATOM 1640 N N . TYR A 1 204 ? 6.038 -13.684 -7.916 1.00 60.16 204 TYR A N 1
ATOM 1641 C CA . TYR A 1 204 ? 6.167 -12.226 -8.004 1.00 60.16 204 TYR A CA 1
ATOM 1642 C C . TYR A 1 204 ? 6.903 -11.613 -6.800 1.00 60.16 204 TYR A C 1
ATOM 1644 O O . TYR A 1 204 ? 6.825 -12.128 -5.685 1.00 60.16 204 TYR A O 1
ATOM 1652 N N . PRO A 1 205 ? 7.610 -10.481 -6.988 1.00 56.75 205 PRO A N 1
ATOM 1653 C CA . PRO A 1 205 ? 8.427 -9.866 -5.944 1.00 56.75 205 PRO A CA 1
ATOM 1654 C C . PRO A 1 205 ? 7.617 -9.410 -4.719 1.00 56.75 205 PRO A C 1
ATOM 1656 O O . PRO A 1 205 ? 6.507 -8.889 -4.840 1.00 56.75 205 PRO A O 1
ATOM 1659 N N . LYS A 1 206 ? 8.233 -9.545 -3.534 1.00 66.62 206 LYS A N 1
ATOM 1660 C CA . LYS A 1 206 ? 7.661 -9.187 -2.225 1.00 66.62 206 LYS A CA 1
ATOM 1661 C C . LYS A 1 206 ? 7.215 -7.723 -2.176 1.00 66.62 206 LYS A C 1
ATOM 1663 O O . LYS A 1 206 ? 8.029 -6.814 -2.350 1.00 66.62 206 LYS A O 1
ATOM 1668 N N . ILE A 1 207 ? 5.947 -7.502 -1.832 1.00 69.38 207 ILE A N 1
ATOM 1669 C CA . ILE A 1 207 ? 5.399 -6.182 -1.495 1.00 69.38 207 ILE A CA 1
ATOM 1670 C C . ILE A 1 207 ? 5.000 -6.195 -0.023 1.00 69.38 207 ILE A C 1
ATOM 1672 O O . ILE A 1 207 ? 4.233 -7.053 0.407 1.00 69.38 207 ILE A O 1
ATOM 1676 N N . ASN A 1 208 ? 5.544 -5.250 0.745 1.00 78.00 208 ASN A N 1
ATOM 1677 C CA . ASN A 1 208 ? 5.196 -5.095 2.152 1.00 78.00 208 ASN A CA 1
ATOM 1678 C C . ASN A 1 208 ? 3.947 -4.226 2.286 1.00 78.00 208 ASN A C 1
ATOM 1680 O O . ASN A 1 208 ? 3.927 -3.090 1.808 1.00 78.00 208 ASN A O 1
ATOM 1684 N N . LEU A 1 209 ? 2.953 -4.739 2.997 1.00 82.62 209 LEU A N 1
ATOM 1685 C CA . LEU A 1 209 ? 1.782 -4.000 3.436 1.00 82.62 209 LEU A CA 1
ATOM 1686 C C . LEU A 1 209 ? 2.024 -3.338 4.784 1.00 82.62 209 LEU A C 1
ATOM 1688 O O . LEU A 1 209 ? 2.812 -3.808 5.606 1.00 82.62 209 LEU A O 1
ATOM 1692 N N . CYS A 1 210 ? 1.331 -2.229 4.997 1.00 84.31 210 CYS A N 1
ATOM 1693 C CA . CYS A 1 210 ? 1.341 -1.489 6.244 1.00 84.31 210 CYS A CA 1
ATOM 1694 C C . CYS A 1 210 ? -0.025 -0.837 6.439 1.00 84.31 210 CYS A C 1
ATOM 1696 O O . CYS A 1 210 ? -0.630 -0.359 5.477 1.00 84.31 210 CYS A O 1
ATOM 1698 N N . VAL A 1 211 ? -0.486 -0.784 7.686 1.00 86.62 211 VAL A N 1
ATOM 1699 C CA . VAL A 1 211 ? -1.716 -0.080 8.042 1.00 86.62 211 VAL A CA 1
ATOM 1700 C C . VAL A 1 211 ? -1.488 1.424 7.906 1.00 86.62 211 VAL A C 1
ATOM 1702 O O . VAL A 1 211 ? -0.601 1.995 8.539 1.00 86.62 211 VAL A O 1
ATOM 1705 N N . GLU A 1 212 ? -2.297 2.088 7.081 1.00 84.00 212 GLU A N 1
ATOM 1706 C CA . GLU A 1 212 ? -2.187 3.537 6.889 1.00 84.00 212 GLU A CA 1
ATOM 1707 C C . GLU A 1 212 ? -3.042 4.327 7.889 1.00 84.00 212 GLU A C 1
ATOM 1709 O O . GLU A 1 212 ? -2.603 5.339 8.445 1.00 84.00 212 GLU A O 1
ATOM 1714 N N . LYS A 1 213 ? -4.298 3.910 8.076 1.00 82.50 213 LYS A N 1
ATOM 1715 C CA . LYS A 1 213 ? -5.293 4.628 8.879 1.00 82.50 213 LYS A CA 1
ATOM 1716 C C . LYS A 1 213 ? -6.452 3.715 9.269 1.00 82.50 213 LYS A C 1
ATOM 1718 O O . LYS A 1 213 ? -6.843 2.855 8.488 1.00 82.50 213 LYS A O 1
ATOM 1723 N N . ALA A 1 214 ? -7.040 3.991 10.429 1.00 83.12 214 ALA A N 1
ATOM 1724 C CA . ALA A 1 214 ? -8.363 3.513 10.809 1.00 83.12 214 ALA A CA 1
ATOM 1725 C C . ALA A 1 214 ? -9.363 4.670 10.668 1.00 83.12 214 ALA A C 1
ATOM 1727 O O . ALA A 1 214 ? -9.073 5.807 11.060 1.00 83.12 214 ALA A O 1
ATOM 1728 N N . LEU A 1 215 ? -10.514 4.392 10.060 1.00 80.38 215 LEU A N 1
ATOM 1729 C CA . LEU A 1 215 ? -11.590 5.361 9.877 1.00 80.38 215 LEU A CA 1
ATOM 1730 C C . LEU A 1 215 ? -12.811 4.903 10.678 1.00 80.38 215 LEU A C 1
ATOM 1732 O O . LEU A 1 215 ? -13.254 3.771 10.507 1.00 80.38 215 LEU A O 1
ATOM 1736 N N . GLY A 1 216 ? -13.348 5.783 11.522 1.00 76.00 216 GLY A N 1
ATOM 1737 C CA . GLY A 1 216 ? -14.665 5.611 12.144 1.00 76.00 216 GLY A CA 1
ATOM 1738 C C . GLY A 1 216 ? -15.709 6.485 11.446 1.00 76.00 216 GLY A C 1
ATOM 1739 O O . GLY A 1 216 ? -15.345 7.381 10.683 1.00 76.00 216 GLY A O 1
ATOM 1740 N N . PHE A 1 217 ? -16.998 6.223 11.687 1.00 77.19 217 PHE A N 1
ATOM 1741 C CA . PHE A 1 217 ? -18.120 6.935 11.047 1.00 77.19 217 PHE A CA 1
ATOM 1742 C C . PHE A 1 217 ? -17.969 7.035 9.522 1.00 77.19 217 PHE A C 1
ATOM 1744 O O . PHE A 1 217 ? -17.923 8.124 8.945 1.00 77.19 217 PHE A O 1
ATOM 1751 N N . THR A 1 218 ? -17.796 5.888 8.870 1.00 78.81 218 THR A N 1
ATOM 1752 C CA . THR A 1 218 ? -17.506 5.831 7.440 1.00 78.81 218 THR A CA 1
ATOM 1753 C C . THR A 1 218 ? -18.777 5.801 6.599 1.00 78.81 218 THR A C 1
ATOM 1755 O O . THR A 1 218 ? -19.743 5.113 6.918 1.00 78.81 218 THR A O 1
ATOM 1758 N N . GLY A 1 219 ? -18.760 6.538 5.491 1.00 81.00 219 GLY A N 1
ATOM 1759 C CA . GLY A 1 219 ? -19.775 6.493 4.445 1.00 81.00 219 GLY A CA 1
ATOM 1760 C C . GLY A 1 219 ? -19.107 6.288 3.091 1.00 81.00 219 GLY A C 1
ATOM 1761 O O . GLY A 1 219 ? -18.181 7.021 2.741 1.00 81.00 219 GLY A O 1
ATOM 1762 N N . PHE A 1 220 ? -19.565 5.294 2.333 1.00 82.81 220 PHE A N 1
ATOM 1763 C CA . PHE A 1 220 ? -19.078 4.998 0.986 1.00 82.81 220 PHE A CA 1
ATOM 1764 C C . PHE A 1 220 ? -20.188 5.289 -0.012 1.00 82.81 220 PHE A C 1
ATOM 1766 O O . PHE A 1 220 ? -21.257 4.691 0.063 1.00 82.81 220 PHE A O 1
ATOM 1773 N N . PHE A 1 221 ? -19.932 6.206 -0.940 1.00 84.44 221 PHE A N 1
ATOM 1774 C CA . PHE A 1 221 ? -20.938 6.654 -1.904 1.00 84.44 221 PHE A CA 1
ATOM 1775 C C . PHE A 1 221 ? -20.680 6.074 -3.292 1.00 84.44 221 PHE A C 1
ATOM 1777 O O . PHE A 1 221 ? -21.601 5.629 -3.969 1.00 84.44 221 PHE A O 1
ATOM 1784 N N . SER A 1 222 ? -19.419 6.068 -3.728 1.00 83.06 222 SER A N 1
ATOM 1785 C CA . SER A 1 222 ? -19.011 5.489 -5.009 1.00 83.06 222 SER A CA 1
ATOM 1786 C C . SER A 1 222 ? -17.506 5.207 -5.031 1.00 83.06 222 SER A C 1
ATOM 1788 O O . SER A 1 222 ? -16.781 5.479 -4.068 1.00 83.06 222 SER A O 1
ATOM 1790 N N . LYS A 1 223 ? -16.997 4.655 -6.141 1.00 76.25 223 LYS A N 1
ATOM 1791 C CA . LYS A 1 223 ? -15.557 4.431 -6.322 1.00 76.25 223 LYS A CA 1
ATOM 1792 C C . LYS A 1 223 ? -14.804 5.757 -6.131 1.00 76.25 223 LYS A C 1
ATOM 1794 O O . LYS A 1 223 ? -15.132 6.754 -6.769 1.00 76.25 223 LYS A O 1
ATOM 1799 N N . LYS A 1 224 ? -13.793 5.753 -5.256 1.00 78.25 224 LYS A N 1
ATOM 1800 C CA . LYS A 1 224 ? -13.001 6.931 -4.833 1.00 78.25 224 LYS A CA 1
ATOM 1801 C C . LYS A 1 224 ? -13.767 8.023 -4.067 1.00 78.25 224 LYS A C 1
ATOM 1803 O O . LYS A 1 224 ? -13.160 9.035 -3.738 1.00 78.25 224 LYS A O 1
ATOM 1808 N N . HIS A 1 225 ? -15.040 7.817 -3.728 1.00 83.94 225 HIS A N 1
ATOM 1809 C CA . HIS A 1 225 ? -15.845 8.774 -2.966 1.00 83.94 225 HIS A CA 1
ATOM 1810 C C . HIS A 1 225 ? -16.298 8.143 -1.653 1.00 83.94 225 HIS A C 1
ATOM 1812 O O . HIS A 1 225 ? -17.293 7.416 -1.589 1.00 83.94 225 HIS A O 1
ATOM 1818 N N . TYR A 1 226 ? -15.537 8.431 -0.602 1.00 86.56 226 TYR A N 1
ATOM 1819 C CA . TYR A 1 226 ? -15.833 8.006 0.756 1.00 86.56 226 TYR A CA 1
ATOM 1820 C C . TYR A 1 226 ? -15.515 9.125 1.745 1.00 86.56 226 TYR A C 1
ATOM 1822 O O . TYR A 1 226 ? -14.615 9.938 1.522 1.00 86.56 226 TYR A O 1
ATOM 1830 N N . ILE A 1 227 ? -16.252 9.145 2.848 1.00 86.88 227 ILE A N 1
ATOM 1831 C CA . ILE A 1 227 ? -16.000 9.999 4.003 1.00 86.88 227 ILE A CA 1
ATOM 1832 C C . ILE A 1 227 ? -15.769 9.113 5.219 1.00 86.88 227 ILE A C 1
ATOM 1834 O O . ILE A 1 227 ? -16.313 8.017 5.323 1.00 86.88 227 ILE A O 1
ATOM 1838 N N . GLY A 1 228 ? -14.929 9.570 6.133 1.00 81.75 228 GLY A N 1
ATOM 1839 C CA . GLY A 1 228 ? -14.713 8.901 7.402 1.00 81.75 228 GLY A CA 1
ATOM 1840 C C . GLY A 1 228 ? -13.907 9.791 8.320 1.00 81.75 228 GLY A C 1
ATOM 1841 O O . GLY A 1 228 ? -13.018 10.524 7.874 1.00 81.75 228 GLY A O 1
ATOM 1842 N N . GLN A 1 229 ? -14.204 9.724 9.609 1.00 81.38 229 GLN A N 1
ATOM 1843 C CA . GLN A 1 229 ? -13.401 10.392 10.611 1.00 81.38 229 GLN A CA 1
ATOM 1844 C C . GLN A 1 229 ? -12.087 9.628 10.759 1.00 81.38 229 GLN A C 1
ATOM 1846 O O . GLN A 1 229 ? -12.058 8.463 11.161 1.00 81.38 229 GLN A O 1
ATOM 1851 N N . LYS A 1 230 ? -10.980 10.286 10.403 1.00 75.50 230 LYS A N 1
ATOM 1852 C CA . LYS A 1 230 ? -9.647 9.729 10.612 1.00 75.50 230 LYS A CA 1
ATOM 1853 C C . LYS A 1 230 ? -9.294 9.840 12.082 1.00 75.50 230 LYS A C 1
ATOM 1855 O O . LYS A 1 230 ? -9.036 10.935 12.577 1.00 75.50 230 LYS A O 1
ATOM 1860 N N . PHE A 1 231 ? -9.190 8.699 12.740 1.00 67.81 231 PHE A N 1
ATOM 1861 C CA . PHE A 1 231 ? -8.631 8.649 14.074 1.00 67.81 231 PHE A CA 1
ATOM 1862 C C . PHE A 1 231 ? -7.117 8.529 13.936 1.00 67.81 231 PHE A C 1
ATOM 1864 O O . PHE A 1 231 ? -6.588 7.578 13.356 1.00 67.81 231 PHE A O 1
ATOM 1871 N N . LYS A 1 232 ? -6.396 9.551 14.399 1.00 56.94 232 LYS A N 1
ATOM 1872 C CA . LYS A 1 232 ? -4.961 9.408 14.623 1.00 56.94 232 LYS A CA 1
ATOM 1873 C C . LYS A 1 232 ? -4.832 8.551 15.876 1.00 56.94 232 LYS A C 1
ATOM 1875 O O . LYS A 1 232 ? -5.297 8.977 16.926 1.00 56.94 232 LYS A O 1
ATOM 1880 N N . SER A 1 233 ? -4.230 7.366 15.759 1.00 45.38 233 SER A N 1
ATOM 1881 C CA . SER A 1 233 ? -3.667 6.695 16.932 1.00 45.38 233 SER A CA 1
ATOM 1882 C C . SER A 1 233 ? -2.803 7.740 17.634 1.00 45.38 233 SER A C 1
ATOM 1884 O O . SER A 1 233 ? -1.885 8.293 17.019 1.00 45.38 233 SER A O 1
ATOM 1886 N N . GLY A 1 234 ? -3.196 8.107 18.854 1.00 41.59 234 GLY A N 1
ATOM 1887 C CA . GLY A 1 234 ? -2.362 8.920 19.717 1.00 41.59 234 GLY A CA 1
ATOM 1888 C C . GLY A 1 234 ? -1.037 8.189 19.867 1.00 41.59 234 GLY A C 1
ATOM 1889 O O . GLY A 1 234 ? -1.008 7.056 20.342 1.00 41.59 234 GLY A O 1
ATOM 1890 N N . THR A 1 235 ? 0.024 8.793 19.344 1.00 32.84 235 THR A N 1
ATOM 1891 C CA . THR A 1 235 ? 1.369 8.593 19.885 1.00 32.84 235 THR A CA 1
ATOM 1892 C C . THR A 1 235 ? 1.407 9.073 21.317 1.00 32.84 235 THR A C 1
ATOM 1894 O O . THR A 1 235 ? 0.854 10.179 21.526 1.00 32.84 235 THR A O 1
#

InterPro domains:
  IPR006134 DNA-directed DNA polymerase, family B, multifunctional domain [PF00136] (30-152)
  IPR017964 DNA-directed DNA polymerase, family B, conserved site [PS00116] (132-140)
  IPR023211 DNA polymerase, palm domain superfamily [G3DSA:3.90.1600.10] (98-235)
  IPR043502 DNA/RNA polymerase superfamily [SSF56672] (22-230)
  IPR050240 DNA polymerase type-B [PTHR10322] (19-147)

Sequence (235 aa):
MCVLTVTFKPNQENYYYIDLKDKDGNVIDRVGFLDAKLEKSAISKILQYLISKRKEQKKIMKDKSKTELERFLADLFQQAYKLGANGLYGLLGSEHSIISNKKIAHCVTTVGQYQVKNLGDFCKSKGCDLIAGDTDSVMININYVTKDVIKRFYPKFINYQTVDNVEGYKQTLLEFYEQLVIESFKEATVLCEEYNTLNHIGDYPKINLCVEKALGFTGFFSKKHYIGQKFKSGT

Secondary structure (DSSP, 8-state):
-----------GGGEEEEEEE-TTS-EEEEEEEE-TTT---HHHHHHHHHHHHHHHHHHHHH-TTS-HHHHHHHHHHHHHHHHHHHHHHHHHH-TTSTT--HHHHHHHHHHHHHHHHHHHHHHHHTT-EEEEEETTEEEEE-HHHHHHHHHHHHHHHHTT-SSS-HHHHHHHHHHHHHHHHHHHHHHHHHHHHHHHHHTTSSSS---------EEEEEEEEETTEEEEEEE----

Radius of gyration: 23.98 Å; chains: 1; bounding box: 56×46×76 Å